Protein AF-A0A1Y4R9D2-F1 (afdb_monomer)

Secondary structure (DSSP, 8-state):
----BSSPPP--SHHHHHHHHHHHHHHHHHH----BTTBEESSSSPEEEEE--S--S---TT-HHHHSPPPS---HHHHHHHHHHHHHH-TT-EEEEESS-GGG-HHHHHHHHHHHHHHS----EEEEE-S--GGGTTTSEEEEE-SSS----GGGSTT-EEEEEE-TTT-SHHHHHHHHHHS--SEEEEEE---TT------HHHHHHHH-TT-EEEEEEE-SSEEEEEEEETTEEEEEEEE-HHHHHH---TTEESEEEE-TTS-EEES--

Mean predicted aligned error: 3.58 Å

Nearest PDB structures (foldseek):
  7wzv-assembly2_B  TM=7.448E-01  e=7.400E-05  Streptomyces spectabilis
  8ai1-assembly1_A  TM=5.351E-01  e=3.330E-06  Bacillus subtilis
  8ai6-assembly1_A  TM=5.150E-01  e=3.150E-06  Bacillus subtilis
  8ai4-assembly2_B  TM=5.349E-01  e=7.641E-06  Bacillus subtilis
  4k39-assembly2_B  TM=7.025E-01  e=4.119E-04  Clostridium perfringens ATCC 13124

pLDDT: mean 94.27, std 6.14, range [44.66, 98.81]

Solvent-accessible surface area (backbone atoms only — not comparable to full-atom values): 14773 Å² total; per-residue (Å²): 104,78,58,77,30,62,58,60,74,89,69,94,50,58,66,61,54,50,54,45,12,51,43,24,42,52,45,28,68,74,72,47,79,65,73,55,101,88,32,24,58,55,40,95,58,34,44,38,35,38,31,58,45,84,60,45,99,64,84,58,93,75,45,59,56,77,77,54,61,78,74,67,62,75,30,70,68,43,31,53,52,39,49,54,56,50,22,72,78,36,32,62,30,30,41,37,44,31,50,35,36,47,41,82,42,43,70,59,52,46,54,54,42,52,50,44,56,73,46,31,68,61,70,44,49,34,37,46,30,55,58,78,34,65,78,50,63,84,63,44,46,41,36,35,34,48,55,100,82,32,77,49,66,57,80,72,38,80,92,26,27,45,24,34,75,34,52,63,95,55,44,38,61,67,53,50,52,52,51,58,71,73,45,81,64,54,31,37,36,45,26,54,72,58,44,67,88,47,85,82,65,71,60,64,35,54,47,51,52,62,74,33,91,74,44,50,59,62,36,25,35,56,40,53,36,33,39,41,36,33,34,35,46,94,94,24,41,38,33,44,39,38,57,40,42,28,48,46,58,68,56,85,51,84,63,40,34,66,34,38,36,34,33,22,41,21,50,78,45,61,52,66,126

Structure (mmCIF, N/CA/C/O backbone):
data_AF-A0A1Y4R9D2-F1
#
_entry.id   AF-A0A1Y4R9D2-F1
#
loop_
_atom_site.group_PDB
_atom_site.id
_atom_site.type_symbol
_atom_site.label_atom_id
_atom_site.label_alt_id
_atom_site.label_comp_id
_atom_site.label_asym_id
_atom_site.label_entity_id
_atom_site.label_seq_id
_atom_site.pdbx_PDB_ins_code
_atom_site.Cartn_x
_atom_site.Cartn_y
_atom_site.Cartn_z
_atom_site.occupancy
_atom_site.B_iso_or_equiv
_atom_site.auth_seq_id
_atom_site.auth_comp_id
_atom_site.auth_asym_id
_atom_site.auth_atom_id
_atom_site.pdbx_PDB_model_num
ATOM 1 N N . MET A 1 1 ? 7.525 -13.629 16.569 1.00 44.66 1 MET A N 1
ATOM 2 C CA . MET A 1 1 ? 6.214 -14.295 16.330 1.00 44.66 1 MET A CA 1
ATOM 3 C C . MET A 1 1 ? 5.359 -13.385 15.452 1.00 44.66 1 MET A C 1
ATOM 5 O O . MET A 1 1 ? 4.723 -12.488 15.980 1.00 44.66 1 MET A O 1
ATOM 9 N N . THR A 1 2 ? 5.314 -13.589 14.131 1.00 52.25 2 THR A N 1
ATOM 10 C CA . THR A 1 2 ? 4.505 -12.739 13.227 1.00 52.25 2 THR A CA 1
ATOM 11 C C . THR A 1 2 ? 3.032 -13.180 13.259 1.00 52.25 2 THR A C 1
ATOM 13 O O . THR A 1 2 ? 2.493 -13.717 12.285 1.00 52.25 2 THR A O 1
ATOM 16 N N . ARG A 1 3 ? 2.381 -13.103 14.422 1.00 70.94 3 ARG A N 1
ATOM 17 C CA . ARG A 1 3 ? 1.013 -13.609 14.578 1.00 70.94 3 ARG A CA 1
ATOM 18 C C . ARG A 1 3 ? 0.038 -12.549 14.089 1.00 70.94 3 ARG A C 1
ATOM 20 O O . ARG A 1 3 ? -0.081 -11.490 14.689 1.00 70.94 3 ARG A O 1
ATOM 27 N N . LYS A 1 4 ? -0.661 -12.847 12.993 1.00 86.06 4 LYS A N 1
ATOM 28 C CA . LYS A 1 4 ? -1.933 -12.179 12.715 1.00 86.06 4 LYS A CA 1
ATOM 29 C C . LYS A 1 4 ? -2.892 -12.587 13.828 1.00 86.06 4 LYS A C 1
ATOM 31 O O . LYS A 1 4 ? -3.119 -13.781 14.014 1.00 86.06 4 LYS A O 1
ATOM 36 N N . MET A 1 5 ? -3.385 -11.614 14.573 1.00 92.88 5 MET A N 1
ATOM 37 C CA . MET A 1 5 ? -4.352 -11.808 15.649 1.00 92.88 5 MET A CA 1
ATOM 38 C C . MET A 1 5 ? -5.717 -11.327 15.172 1.00 92.88 5 MET A C 1
ATOM 40 O O . MET A 1 5 ? -5.785 -10.463 14.308 1.00 92.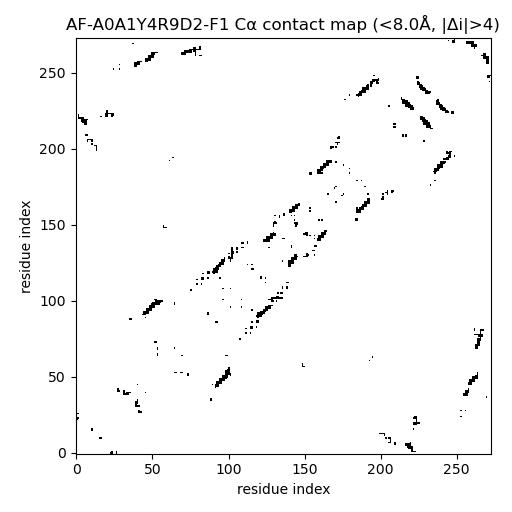88 5 MET A O 1
ATOM 44 N N . ASN A 1 6 ? -6.795 -11.868 15.721 1.00 93.75 6 ASN A N 1
ATOM 45 C CA . ASN A 1 6 ? -8.154 -11.338 15.556 1.00 93.75 6 ASN A CA 1
ATOM 46 C C . ASN A 1 6 ? -8.590 -10.494 16.770 1.00 93.75 6 ASN A C 1
ATOM 48 O O . ASN A 1 6 ? -9.770 -10.233 16.952 1.00 93.75 6 ASN A O 1
ATOM 52 N N . PHE A 1 7 ? -7.630 -10.098 17.605 1.00 95.38 7 PHE A N 1
ATOM 53 C CA . PHE A 1 7 ? -7.786 -9.191 18.735 1.00 95.38 7 PHE A CA 1
ATOM 54 C C . PHE A 1 7 ? -6.544 -8.290 18.814 1.00 95.38 7 PHE A C 1
ATOM 56 O O . PHE A 1 7 ? -5.484 -8.648 18.290 1.00 95.38 7 PHE A O 1
ATOM 63 N N . ILE A 1 8 ? -6.667 -7.137 19.459 1.00 96.50 8 ILE A N 1
ATOM 64 C CA . ILE A 1 8 ? -5.559 -6.248 19.807 1.00 96.50 8 ILE A CA 1
ATOM 65 C C . ILE A 1 8 ? -5.278 -6.456 21.306 1.00 96.50 8 ILE A C 1
ATOM 67 O O . ILE A 1 8 ? -6.193 -6.311 22.115 1.00 96.50 8 ILE A O 1
ATOM 71 N N . PRO A 1 9 ? -4.062 -6.861 21.718 1.00 95.00 9 PRO A N 1
ATOM 72 C CA . PRO A 1 9 ? -3.706 -6.860 23.136 1.00 95.00 9 PRO A CA 1
ATOM 73 C C . PRO A 1 9 ? -3.723 -5.421 23.658 1.00 95.00 9 PRO A C 1
ATOM 75 O O . PRO A 1 9 ? -3.524 -4.504 22.873 1.00 95.00 9 PRO A O 1
ATOM 78 N N . HIS A 1 10 ? -3.910 -5.211 24.961 1.00 95.12 10 HIS A N 1
ATOM 79 C CA . HIS A 1 10 ? -3.755 -3.866 25.517 1.00 95.12 10 HIS A CA 1
ATOM 80 C C . HIS A 1 10 ? -2.335 -3.349 25.252 1.00 95.12 10 HIS A C 1
ATOM 82 O O . HIS A 1 10 ? -1.363 -4.075 25.487 1.00 95.12 10 HIS A O 1
ATOM 88 N N . ILE A 1 11 ? -2.230 -2.127 24.729 1.00 95.62 11 ILE A N 1
ATOM 89 C CA . ILE A 1 11 ? -0.954 -1.494 24.394 1.00 95.62 11 ILE A CA 1
ATOM 90 C C . ILE A 1 11 ? -0.784 -0.264 25.277 1.00 95.62 11 ILE A C 1
ATOM 92 O O . ILE A 1 11 ? -1.519 0.709 25.119 1.00 95.62 11 ILE A O 1
ATOM 96 N N . ASP A 1 12 ? 0.188 -0.315 26.184 1.00 91.81 12 ASP A N 1
ATOM 97 C CA . ASP A 1 12 ? 0.443 0.769 27.137 1.00 91.81 12 ASP A CA 1
ATOM 98 C C . ASP A 1 12 ? 1.032 2.007 26.442 1.00 91.81 12 ASP A C 1
ATOM 100 O O . ASP A 1 12 ? 0.613 3.138 26.687 1.00 91.81 12 ASP A O 1
ATOM 104 N N . ASP A 1 13 ? 2.004 1.792 25.552 1.00 94.50 13 ASP A N 1
ATOM 105 C CA . ASP A 1 13 ? 2.745 2.853 24.881 1.00 94.50 13 ASP A CA 1
ATOM 106 C C . ASP A 1 13 ? 3.381 2.398 23.553 1.00 94.50 13 ASP A C 1
ATOM 108 O O . ASP A 1 13 ? 3.264 1.252 23.102 1.00 94.50 13 ASP A O 1
ATOM 112 N N . TYR A 1 14 ? 4.065 3.333 22.892 1.00 94.56 14 TYR A N 1
ATOM 113 C CA . TYR A 1 14 ? 4.750 3.066 21.631 1.00 94.56 14 TYR A CA 1
ATOM 114 C C . TYR A 1 14 ? 6.019 2.205 21.794 1.00 94.56 14 TYR A C 1
ATOM 116 O O . TYR A 1 14 ? 6.474 1.593 20.824 1.00 94.56 14 TYR A O 1
ATOM 124 N N . GLU A 1 15 ? 6.587 2.100 23.000 1.00 95.06 15 GLU A N 1
ATOM 125 C CA . GLU A 1 15 ? 7.741 1.234 23.262 1.00 95.06 15 GLU A CA 1
ATOM 126 C C . GLU A 1 15 ? 7.347 -0.239 23.115 1.00 95.06 15 GLU A C 1
ATOM 128 O O . GLU A 1 15 ? 8.075 -1.022 22.493 1.00 95.06 15 GLU A O 1
ATOM 133 N N . TRP A 1 16 ? 6.148 -0.609 23.578 1.00 95.12 16 TRP A N 1
ATOM 134 C CA . TRP A 1 16 ? 5.595 -1.943 23.343 1.00 95.12 16 TRP A CA 1
ATOM 135 C C . TRP A 1 16 ? 5.561 -2.292 21.848 1.00 95.12 16 TRP A C 1
ATOM 137 O O . TRP A 1 16 ? 6.001 -3.379 21.458 1.00 95.12 16 TRP A O 1
ATOM 147 N N . ILE A 1 17 ? 5.108 -1.360 20.998 1.00 95.06 17 ILE A N 1
ATOM 148 C CA . ILE A 1 17 ? 5.066 -1.543 19.538 1.00 95.06 17 ILE A CA 1
ATOM 149 C C . ILE A 1 17 ? 6.468 -1.791 18.987 1.00 95.06 17 ILE A C 1
ATOM 151 O O . ILE A 1 17 ? 6.667 -2.763 18.258 1.00 95.06 17 ILE A O 1
ATOM 155 N N . ARG A 1 18 ? 7.450 -0.958 19.346 1.00 93.88 18 ARG A N 1
ATOM 156 C CA . ARG A 1 18 ? 8.833 -1.115 18.866 1.00 93.88 18 ARG A CA 1
ATOM 157 C C . ARG A 1 18 ? 9.440 -2.449 19.267 1.00 93.88 18 ARG A C 1
ATOM 159 O O . ARG A 1 18 ? 10.108 -3.090 18.456 1.00 93.88 18 ARG A O 1
ATOM 166 N N . ASN A 1 19 ? 9.168 -2.902 20.488 1.00 94.75 19 ASN A N 1
ATOM 167 C CA . ASN A 1 19 ? 9.598 -4.219 20.940 1.00 94.75 19 ASN A CA 1
ATOM 168 C C . ASN A 1 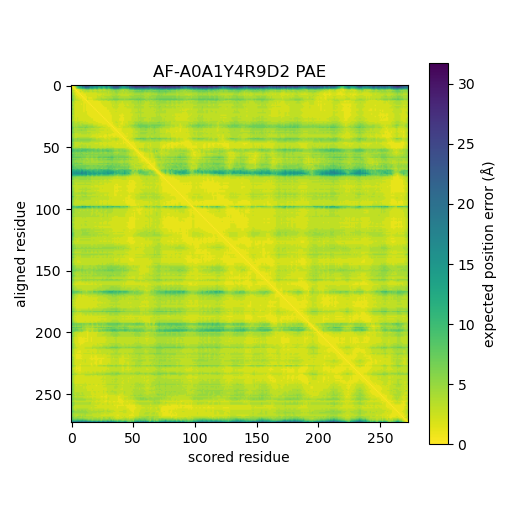19 ? 8.992 -5.329 20.067 1.00 94.75 19 ASN A C 1
ATOM 170 O O . ASN A 1 19 ? 9.715 -6.231 19.645 1.00 94.75 19 ASN A O 1
ATOM 174 N N . GLN A 1 20 ? 7.707 -5.235 19.700 1.00 95.19 20 GLN A N 1
ATOM 175 C CA . GLN A 1 20 ? 7.106 -6.183 18.754 1.00 95.19 20 GLN A CA 1
ATOM 176 C C . GLN A 1 20 ? 7.735 -6.104 17.356 1.00 95.19 20 GLN A C 1
ATOM 178 O O . GLN A 1 20 ? 7.991 -7.149 16.758 1.00 95.19 20 GLN A O 1
ATOM 183 N N . MET A 1 21 ? 8.018 -4.900 16.845 1.00 95.31 21 MET A N 1
ATOM 184 C CA . MET A 1 21 ? 8.676 -4.710 15.545 1.00 95.31 21 MET A CA 1
ATOM 185 C C . MET A 1 21 ? 10.059 -5.377 15.511 1.00 95.31 21 MET A C 1
ATOM 187 O O . MET A 1 21 ? 10.365 -6.146 14.597 1.00 95.31 21 MET A O 1
ATOM 191 N N . LYS A 1 22 ? 10.866 -5.167 16.557 1.00 95.06 22 LYS A N 1
ATOM 192 C CA . LYS A 1 22 ? 12.195 -5.773 16.707 1.00 95.06 22 LYS A CA 1
ATOM 193 C C . LYS A 1 22 ? 12.135 -7.300 16.765 1.00 95.06 22 LYS A C 1
ATOM 195 O O . LYS A 1 22 ? 12.914 -7.974 16.093 1.00 95.06 22 LYS A O 1
ATOM 200 N N . GLU A 1 23 ? 11.202 -7.854 17.536 1.00 95.56 23 GLU A N 1
ATOM 201 C CA . GLU A 1 23 ? 11.018 -9.306 17.637 1.00 95.56 23 GLU A CA 1
ATOM 202 C C . GLU A 1 23 ? 10.463 -9.926 16.339 1.00 95.56 23 GLU A C 1
ATOM 204 O O . GLU A 1 23 ? 10.778 -11.075 16.012 1.00 95.56 23 GLU A O 1
ATOM 209 N N . ASP A 1 24 ? 9.649 -9.192 15.571 1.00 95.44 24 ASP A N 1
ATOM 210 C CA . ASP A 1 24 ? 9.177 -9.605 14.242 1.00 95.44 24 ASP A CA 1
ATOM 211 C C . ASP A 1 24 ? 10.333 -9.652 13.231 1.00 95.44 24 ASP A C 1
ATOM 213 O O . ASP A 1 24 ? 10.479 -10.664 12.536 1.00 95.44 24 ASP A O 1
ATOM 217 N N . LEU A 1 25 ? 11.191 -8.624 13.204 1.00 95.44 25 LEU A N 1
ATOM 218 C CA . LEU A 1 25 ? 12.391 -8.589 12.364 1.00 95.44 25 LEU A CA 1
ATOM 219 C C . LEU A 1 25 ? 13.359 -9.721 12.722 1.00 95.44 25 LEU A C 1
ATOM 221 O O . LEU A 1 25 ? 13.705 -10.523 11.854 1.00 95.44 25 LEU A O 1
ATOM 225 N N . LYS A 1 26 ? 13.729 -9.842 14.004 1.00 95.94 26 LYS A N 1
ATOM 226 C CA . LYS A 1 26 ? 14.621 -10.899 14.501 1.00 95.94 26 LYS A CA 1
ATOM 227 C C . LYS A 1 26 ? 14.126 -12.283 14.095 1.00 95.94 26 LYS A C 1
ATOM 229 O O . LYS A 1 26 ? 14.868 -13.059 13.501 1.00 95.94 26 LYS A O 1
ATOM 234 N N . TYR A 1 27 ? 12.845 -12.569 14.328 1.00 94.94 27 TYR A N 1
ATOM 235 C CA . TYR A 1 27 ? 12.244 -13.840 13.929 1.00 94.94 27 TYR A CA 1
ATOM 236 C C . TYR A 1 27 ? 12.399 -14.115 12.425 1.00 94.94 27 TYR A C 1
ATOM 238 O O . TYR A 1 27 ? 12.626 -15.257 12.027 1.00 94.94 27 TYR A O 1
ATOM 246 N N . ARG A 1 28 ? 12.268 -13.104 11.560 1.00 94.62 28 ARG A N 1
ATOM 247 C CA . ARG A 1 28 ? 12.423 -13.293 10.108 1.00 94.62 28 ARG A CA 1
ATOM 248 C C . ARG A 1 28 ? 13.871 -13.511 9.715 1.00 94.62 28 ARG A C 1
ATOM 250 O O . ARG A 1 28 ? 14.122 -14.401 8.913 1.00 94.62 28 ARG A O 1
ATOM 257 N N . LEU A 1 29 ? 14.800 -12.758 10.295 1.00 95.69 29 LEU A N 1
ATOM 258 C CA . LEU A 1 29 ? 16.231 -12.971 10.082 1.00 95.69 29 LEU A CA 1
ATOM 259 C C . LEU A 1 29 ? 16.658 -14.375 10.546 1.00 95.69 29 LEU A C 1
ATOM 261 O O . LEU A 1 29 ? 17.495 -15.008 9.914 1.00 95.69 29 LEU A O 1
ATOM 265 N N . GLU A 1 30 ? 16.035 -14.924 11.586 1.00 95.44 30 GLU A N 1
ATOM 266 C CA . GLU A 1 30 ? 16.340 -16.277 12.067 1.00 95.44 30 GLU A CA 1
ATOM 267 C C . GLU A 1 30 ? 15.684 -17.395 11.242 1.00 95.44 30 GLU A C 1
ATOM 269 O O . GLU A 1 30 ? 16.208 -18.504 11.203 1.00 95.44 30 GLU A O 1
ATOM 274 N N . THR A 1 31 ? 14.537 -17.139 10.600 1.00 94.38 31 THR A N 1
ATOM 275 C CA . THR A 1 31 ? 13.705 -18.201 9.988 1.00 94.38 31 THR A CA 1
ATOM 276 C C . THR A 1 31 ? 13.563 -18.127 8.471 1.00 94.38 31 THR A C 1
ATOM 278 O O . THR A 1 31 ? 12.948 -19.004 7.858 1.00 94.38 31 THR A O 1
ATOM 281 N N . ARG A 1 32 ? 14.073 -17.071 7.836 1.00 94.25 32 ARG A N 1
ATOM 282 C CA . ARG A 1 32 ? 14.081 -16.914 6.379 1.00 94.25 32 ARG A CA 1
ATOM 283 C C . ARG A 1 32 ? 15.484 -17.220 5.881 1.00 94.25 32 ARG A C 1
ATOM 285 O O . ARG A 1 32 ? 16.461 -16.671 6.386 1.00 94.25 32 ARG A O 1
ATOM 292 N N . HIS A 1 33 ? 15.577 -18.102 4.892 1.00 93.88 33 HIS A N 1
ATOM 293 C CA . HIS A 1 33 ? 16.861 -18.555 4.346 1.00 93.88 33 HIS A CA 1
ATOM 294 C C . HIS A 1 33 ? 16.889 -18.589 2.814 1.00 93.88 33 HIS A C 1
ATOM 296 O O . HIS A 1 33 ? 17.962 -18.721 2.233 1.00 93.88 33 HIS A O 1
ATOM 302 N N . GLU A 1 34 ? 15.732 -18.461 2.158 1.00 93.12 34 GLU A N 1
ATOM 303 C CA . GLU A 1 34 ? 15.661 -18.325 0.704 1.00 93.12 34 GLU A CA 1
ATOM 304 C C . GLU A 1 34 ? 16.368 -17.041 0.259 1.00 93.12 34 GLU A C 1
ATOM 306 O O . GLU A 1 34 ? 16.349 -16.031 0.965 1.00 93.12 34 GLU A O 1
ATOM 311 N N . ARG A 1 35 ? 17.011 -17.092 -0.909 1.00 94.88 35 ARG A N 1
ATOM 312 C CA . ARG A 1 35 ? 17.764 -15.974 -1.478 1.00 94.88 35 ARG A CA 1
ATOM 313 C C . ARG A 1 35 ? 17.364 -15.737 -2.922 1.00 94.88 35 ARG A C 1
ATOM 315 O O . ARG A 1 35 ? 17.116 -16.679 -3.670 1.00 94.88 35 ARG A O 1
ATOM 322 N N . THR A 1 36 ? 17.363 -14.470 -3.295 1.00 95.69 36 THR A N 1
ATOM 323 C CA . THR A 1 36 ? 17.145 -13.978 -4.652 1.00 95.69 36 THR A CA 1
ATOM 324 C C . THR A 1 36 ? 18.314 -13.086 -5.064 1.00 95.69 36 THR A C 1
ATOM 326 O O . THR A 1 36 ? 19.264 -12.897 -4.296 1.00 95.69 36 THR A O 1
ATOM 329 N N . SER A 1 37 ? 18.270 -12.516 -6.269 1.00 95.94 37 SER A N 1
ATOM 330 C CA . SER A 1 37 ? 19.303 -11.573 -6.717 1.00 95.94 37 SER A CA 1
ATOM 331 C C . SER A 1 37 ? 19.348 -10.282 -5.888 1.00 95.94 37 SER A C 1
ATOM 333 O O . SER A 1 37 ? 20.343 -9.563 -5.938 1.00 95.94 37 SER A O 1
ATOM 335 N N . LEU A 1 38 ? 18.296 -10.009 -5.108 1.00 95.56 38 LEU A N 1
ATOM 336 C CA . LEU A 1 38 ? 18.156 -8.833 -4.246 1.00 95.56 38 LEU A CA 1
ATOM 337 C C . LEU A 1 38 ? 18.516 -9.107 -2.776 1.00 95.56 38 LEU A C 1
ATOM 339 O O . LEU A 1 38 ? 18.411 -8.206 -1.950 1.00 95.56 38 LEU A O 1
ATOM 343 N N . GLY A 1 39 ? 18.912 -10.339 -2.436 1.00 95.81 39 GLY A N 1
ATOM 344 C CA . GLY A 1 39 ? 19.163 -10.773 -1.059 1.00 95.81 39 GLY A CA 1
ATOM 345 C C . GLY A 1 39 ? 18.074 -11.711 -0.538 1.00 95.81 39 GLY A C 1
ATOM 346 O O . GLY A 1 39 ? 17.532 -12.526 -1.286 1.00 95.81 39 GLY A O 1
ATOM 347 N N . ARG A 1 40 ? 17.732 -11.610 0.744 1.00 96.06 40 ARG A N 1
ATOM 348 C CA . ARG A 1 40 ? 16.783 -12.505 1.413 1.00 96.06 40 ARG A CA 1
ATOM 349 C C . ARG A 1 40 ? 15.400 -11.854 1.612 1.00 96.06 40 ARG A C 1
ATOM 351 O O . ARG A 1 40 ? 15.272 -10.926 2.410 1.00 96.06 40 ARG A O 1
ATOM 358 N N . PRO A 1 41 ? 14.321 -12.365 0.996 1.00 96.31 41 PRO A N 1
ATOM 359 C CA . PRO A 1 41 ? 12.978 -11.868 1.273 1.00 96.31 41 PRO A CA 1
ATOM 360 C C . PRO A 1 41 ? 12.541 -12.243 2.697 1.00 96.31 41 PRO A C 1
ATOM 362 O O . PRO A 1 41 ? 12.438 -13.416 3.061 1.00 96.31 41 PRO A O 1
ATOM 365 N N . LEU A 1 42 ? 12.218 -11.240 3.514 1.00 95.19 42 LEU A N 1
ATOM 366 C CA . LEU A 1 42 ? 11.791 -11.434 4.906 1.00 95.19 42 LEU A CA 1
ATOM 367 C C . LEU A 1 42 ? 10.288 -11.732 5.038 1.00 95.19 42 LEU A C 1
ATOM 369 O O . LEU A 1 42 ? 9.789 -12.123 6.102 1.00 95.19 42 LEU A O 1
ATOM 373 N N . TYR A 1 43 ? 9.544 -11.590 3.943 1.00 92.38 43 TYR A N 1
ATOM 374 C CA . TYR A 1 43 ? 8.126 -11.908 3.831 1.00 92.38 43 TYR A CA 1
ATOM 375 C C . TYR A 1 43 ? 7.904 -12.961 2.749 1.00 92.38 43 TYR A C 1
ATOM 377 O O . TYR A 1 43 ? 8.419 -12.833 1.648 1.00 92.38 43 TYR A O 1
ATOM 385 N N . TYR A 1 44 ? 7.032 -13.938 3.019 1.00 86.19 44 TYR A N 1
ATOM 386 C CA . TYR A 1 44 ? 6.600 -14.908 2.000 1.00 86.19 44 TYR A CA 1
ATOM 387 C C . TYR A 1 44 ? 5.906 -14.253 0.800 1.00 86.19 44 TYR A C 1
ATOM 389 O O . TYR A 1 44 ? 5.932 -14.775 -0.306 1.00 86.19 44 TYR A O 1
ATOM 397 N N . ARG A 1 45 ? 5.233 -13.122 1.033 1.00 90.06 45 ARG A N 1
ATOM 398 C CA . ARG A 1 45 ? 4.608 -12.306 -0.009 1.00 90.06 45 ARG A CA 1
ATOM 399 C C . ARG A 1 45 ? 5.152 -10.896 0.117 1.00 90.06 45 ARG A C 1
ATOM 401 O O . ARG A 1 45 ? 4.686 -10.135 0.966 1.00 90.06 45 ARG A O 1
ATOM 408 N N . ILE A 1 46 ? 6.161 -10.597 -0.689 1.00 93.69 46 ILE A N 1
ATOM 409 C CA . ILE A 1 46 ? 6.759 -9.267 -0.787 1.00 93.69 46 ILE A CA 1
ATOM 410 C C . ILE A 1 46 ? 5.800 -8.345 -1.546 1.00 93.69 46 ILE A C 1
ATOM 412 O O . ILE A 1 46 ? 5.109 -8.769 -2.476 1.00 93.69 46 ILE A O 1
ATOM 416 N N . ASN A 1 47 ? 5.736 -7.084 -1.127 1.00 95.88 47 ASN A N 1
ATOM 417 C CA . ASN A 1 47 ? 5.102 -6.040 -1.919 1.00 95.88 47 ASN A CA 1
ATOM 418 C C . ASN A 1 47 ? 6.148 -5.412 -2.843 1.00 95.88 47 ASN A C 1
ATOM 420 O O . ASN A 1 47 ? 7.165 -4.904 -2.367 1.00 95.88 47 ASN A O 1
ATOM 424 N N . VAL A 1 48 ? 5.870 -5.438 -4.142 1.00 97.75 48 VAL A N 1
ATOM 425 C CA . VAL A 1 48 ? 6.605 -4.695 -5.162 1.00 97.75 48 VAL A CA 1
A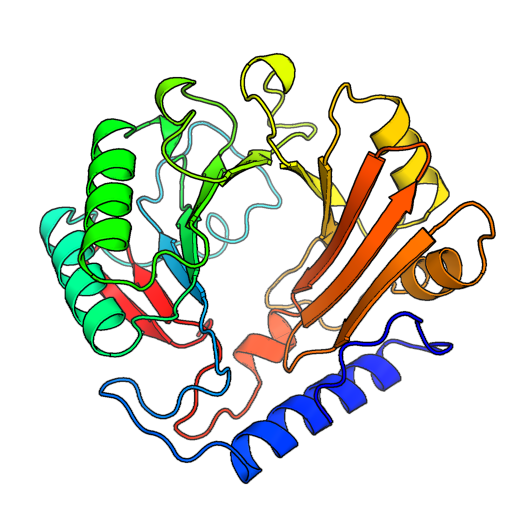TOM 426 C C . VAL A 1 48 ? 5.869 -3.380 -5.366 1.00 97.75 48 VAL A C 1
ATOM 428 O O . VAL A 1 48 ? 4.691 -3.366 -5.722 1.00 97.75 48 VAL A O 1
ATOM 431 N N . GLN A 1 49 ? 6.540 -2.271 -5.092 1.00 96.56 49 GLN A N 1
ATOM 432 C CA . GLN A 1 49 ? 6.013 -0.928 -5.282 1.00 96.56 49 GLN A CA 1
ATOM 433 C C . GLN A 1 49 ? 6.643 -0.319 -6.529 1.00 96.56 49 GLN A C 1
ATOM 435 O O . GLN A 1 49 ? 7.857 -0.165 -6.590 1.00 96.56 49 GLN A O 1
ATOM 440 N N . ILE A 1 50 ? 5.828 0.058 -7.508 1.00 96.31 50 ILE A N 1
ATOM 441 C CA . ILE A 1 50 ? 6.283 0.831 -8.663 1.00 96.31 50 ILE A CA 1
ATOM 442 C C . ILE A 1 50 ? 5.955 2.292 -8.416 1.00 96.31 50 ILE A C 1
ATOM 444 O O . ILE A 1 50 ? 4.792 2.642 -8.214 1.00 96.31 50 ILE A O 1
ATOM 448 N N . ILE A 1 51 ? 6.981 3.136 -8.448 1.00 94.38 51 ILE A N 1
ATOM 449 C CA . ILE A 1 51 ? 6.851 4.590 -8.426 1.00 94.38 51 ILE A CA 1
ATOM 450 C C . ILE A 1 51 ? 6.962 5.046 -9.879 1.00 94.38 51 ILE A C 1
ATOM 452 O O . ILE A 1 51 ? 8.060 5.126 -10.421 1.00 94.38 51 ILE A O 1
ATOM 456 N N . MET A 1 52 ? 5.823 5.294 -10.528 1.00 92.75 52 MET A N 1
ATOM 457 C CA . MET A 1 52 ? 5.772 5.563 -11.969 1.00 92.75 52 MET A CA 1
ATOM 458 C C . MET A 1 52 ? 6.531 6.836 -12.340 1.00 92.75 52 MET A C 1
ATOM 460 O O . MET A 1 52 ? 7.431 6.825 -13.173 1.00 92.75 52 MET A O 1
ATOM 464 N N . THR A 1 53 ? 6.156 7.945 -11.706 1.00 89.62 53 THR A N 1
ATOM 465 C CA . THR A 1 53 ? 6.660 9.288 -12.003 1.00 89.62 53 THR A CA 1
ATOM 466 C C . THR A 1 53 ? 6.766 10.108 -10.717 1.00 89.62 53 THR A C 1
ATOM 468 O O . THR A 1 53 ? 6.361 9.656 -9.645 1.00 89.62 53 THR A O 1
ATOM 471 N N . GLN A 1 54 ? 7.289 11.331 -10.822 1.00 87.62 54 GLN A N 1
ATOM 472 C CA . GLN A 1 54 ? 7.174 12.368 -9.784 1.00 87.62 54 GLN A CA 1
ATOM 473 C C . GLN A 1 54 ? 6.112 13.428 -10.141 1.00 87.62 54 GLN A C 1
ATOM 475 O O . GLN A 1 54 ? 5.913 14.393 -9.405 1.00 87.62 54 GLN A O 1
ATOM 480 N N . GLU A 1 55 ? 5.434 13.270 -11.281 1.00 91.00 55 GLU A N 1
ATOM 481 C CA . GLU A 1 55 ? 4.466 14.240 -11.784 1.00 91.00 55 GLU A CA 1
ATOM 482 C C . GLU A 1 55 ? 3.104 14.018 -11.131 1.00 91.00 55 GLU A C 1
ATOM 484 O O . GLU A 1 55 ? 2.477 12.981 -11.322 1.00 91.00 55 GLU A O 1
ATOM 489 N N . CYS A 1 56 ? 2.644 15.002 -10.362 1.00 91.31 56 CYS A N 1
ATOM 490 C CA . CYS A 1 56 ? 1.328 15.000 -9.737 1.00 91.31 56 CYS A CA 1
ATOM 491 C C . CYS A 1 56 ? 0.742 16.417 -9.803 1.00 91.31 56 CYS A C 1
ATOM 493 O O . CYS A 1 56 ? 1.424 17.363 -9.382 1.00 91.31 56 CYS A O 1
ATOM 495 N N . PRO A 1 57 ? -0.514 16.595 -10.256 1.00 91.69 57 PRO A N 1
ATOM 496 C CA . PRO A 1 57 ? -1.137 17.917 -10.299 1.00 91.69 57 PRO A CA 1
ATOM 497 C C . PRO A 1 57 ? -1.453 18.453 -8.891 1.00 91.69 57 PRO A C 1
ATOM 499 O O . PRO A 1 57 ? -1.644 19.656 -8.702 1.00 91.69 57 PRO A O 1
ATOM 502 N N . TYR A 1 58 ? -1.459 17.583 -7.876 1.00 91.56 58 TYR A N 1
ATOM 503 C CA . TYR A 1 58 ? -1.757 17.933 -6.491 1.00 91.56 58 TYR A CA 1
ATOM 504 C C . TYR A 1 58 ? -0.494 18.203 -5.672 1.00 91.56 58 TYR A C 1
ATOM 506 O O . TYR A 1 58 ? 0.529 17.532 -5.806 1.00 91.56 58 TYR A O 1
ATOM 514 N N . HIS A 1 59 ? -0.587 19.179 -4.769 1.00 89.62 59 HIS A N 1
ATOM 515 C CA . HIS A 1 59 ? 0.518 19.673 -3.943 1.00 89.62 59 HIS A CA 1
ATOM 516 C C . HIS A 1 59 ? 0.276 19.373 -2.457 1.00 89.62 59 HIS A C 1
ATOM 518 O O . HIS A 1 59 ? 0.305 20.264 -1.611 1.00 89.62 59 HIS A O 1
ATOM 524 N N . CYS A 1 60 ? -0.006 18.109 -2.138 1.00 90.44 60 CYS A N 1
ATOM 525 C CA . CYS A 1 60 ? -0.339 17.689 -0.779 1.00 90.44 60 CYS A CA 1
ATOM 526 C C . CYS A 1 60 ? 0.863 17.876 0.172 1.00 90.44 60 CYS A C 1
ATOM 528 O O . CYS A 1 60 ? 1.912 17.265 -0.057 1.00 90.44 60 CYS A O 1
ATOM 530 N N . PRO A 1 61 ? 0.736 18.639 1.275 1.00 89.81 61 PRO A N 1
ATOM 531 C CA . PRO A 1 61 ? 1.849 18.920 2.189 1.00 89.81 61 PRO A CA 1
ATOM 532 C C . PRO A 1 61 ? 2.293 17.703 3.009 1.00 89.81 61 PRO A C 1
ATOM 534 O O . PRO A 1 61 ? 3.339 17.740 3.655 1.00 89.81 61 PRO A O 1
ATOM 537 N N . PHE A 1 62 ? 1.521 16.619 3.000 1.00 88.81 62 PHE A N 1
ATOM 538 C CA . PHE A 1 62 ? 1.847 15.357 3.662 1.00 88.81 62 PHE A CA 1
ATOM 539 C C . PHE A 1 62 ? 2.491 14.314 2.734 1.00 88.81 62 PHE A C 1
ATOM 541 O O . PHE A 1 62 ? 2.870 13.253 3.215 1.00 88.81 62 PHE A O 1
ATOM 548 N N . CYS A 1 63 ? 2.616 14.572 1.426 1.00 89.62 63 CYS A N 1
ATOM 549 C CA . CYS A 1 63 ? 3.153 13.585 0.484 1.00 89.62 63 CYS A CA 1
ATOM 550 C C . CYS A 1 63 ? 4.634 13.296 0.776 1.00 89.62 63 CYS A C 1
ATOM 552 O O . CYS A 1 63 ? 5.480 14.192 0.679 1.00 89.62 63 CYS A O 1
ATOM 554 N N . ILE A 1 64 ? 4.941 12.048 1.142 1.00 83.38 64 ILE A N 1
ATOM 555 C CA . ILE A 1 64 ? 6.300 11.630 1.498 1.00 83.38 64 ILE A CA 1
ATOM 556 C C . ILE A 1 64 ? 7.199 11.572 0.265 1.00 83.38 64 ILE A C 1
ATOM 558 O O . ILE A 1 64 ? 8.345 12.004 0.348 1.00 83.38 64 ILE A O 1
ATOM 562 N N . GLU A 1 65 ? 6.664 11.140 -0.879 1.00 82.81 65 GLU A N 1
ATOM 563 C CA . GLU A 1 65 ? 7.380 11.073 -2.152 1.00 82.81 65 GLU A CA 1
ATOM 564 C C . GLU A 1 65 ? 7.766 12.468 -2.645 1.00 82.81 65 GLU A C 1
ATOM 566 O O . GLU A 1 65 ? 8.865 12.659 -3.138 1.00 82.81 65 GLU A O 1
ATOM 571 N N . ARG A 1 66 ? 6.921 13.488 -2.446 1.00 84.62 66 ARG A N 1
ATOM 572 C CA . ARG A 1 66 ? 7.269 14.871 -2.813 1.00 84.62 66 ARG A CA 1
ATOM 573 C C . ARG A 1 66 ? 8.334 15.467 -1.888 1.00 84.62 66 ARG A C 1
ATOM 575 O O . ARG A 1 66 ? 9.159 16.254 -2.341 1.00 84.62 66 ARG A O 1
ATOM 582 N N . LYS A 1 67 ? 8.309 15.121 -0.596 1.00 84.81 67 LYS A N 1
ATOM 583 C CA . LYS A 1 67 ? 9.332 15.552 0.376 1.00 84.81 67 LYS A CA 1
ATOM 584 C C . LYS A 1 67 ? 10.664 14.832 0.174 1.00 84.81 67 LYS A C 1
ATOM 586 O O . LYS A 1 67 ? 11.704 15.405 0.470 1.00 84.81 67 LYS A O 1
ATOM 591 N N . ASN A 1 68 ? 10.614 13.605 -0.336 1.00 82.25 68 ASN A N 1
ATOM 592 C CA . ASN A 1 68 ? 11.759 12.730 -0.560 1.00 82.25 68 ASN A CA 1
ATOM 593 C C . ASN A 1 68 ? 11.678 12.164 -1.988 1.00 82.25 68 ASN A C 1
ATOM 595 O O . ASN A 1 68 ? 11.385 10.977 -2.161 1.00 82.25 68 ASN A O 1
ATOM 599 N N . PRO A 1 69 ? 11.859 13.014 -3.019 1.00 82.56 69 PRO A N 1
ATOM 600 C CA . PRO A 1 69 ? 11.673 12.605 -4.403 1.00 82.56 69 PRO A CA 1
ATOM 601 C C . PRO A 1 69 ? 12.659 11.506 -4.768 1.00 82.56 69 PRO A C 1
ATOM 603 O O . PRO A 1 69 ? 13.861 11.603 -4.501 1.00 82.56 69 PRO A O 1
ATOM 606 N N . MET A 1 70 ? 12.143 10.470 -5.426 1.00 80.19 70 MET A N 1
ATOM 607 C CA . MET A 1 70 ? 12.996 9.422 -5.970 1.00 80.19 70 MET A CA 1
ATOM 608 C C . MET A 1 70 ? 13.884 10.017 -7.058 1.00 80.19 70 MET A C 1
ATOM 610 O O . MET A 1 70 ? 13.433 10.808 -7.889 1.00 80.19 70 MET A O 1
ATOM 614 N N . LYS A 1 71 ? 15.160 9.631 -7.044 1.00 77.19 71 LYS A N 1
ATOM 615 C CA . LYS A 1 71 ? 16.130 10.016 -8.072 1.00 77.19 71 LYS A CA 1
ATOM 616 C C . LYS A 1 71 ? 15.867 9.224 -9.360 1.00 77.19 71 LYS A C 1
ATOM 618 O O . LYS A 1 71 ? 15.345 8.114 -9.293 1.00 77.19 71 LYS A O 1
ATOM 623 N N . GLY A 1 72 ? 16.258 9.800 -10.497 1.00 75.69 72 GLY A N 1
ATOM 624 C CA . GLY A 1 72 ? 16.133 9.180 -11.821 1.00 75.69 72 GLY A CA 1
ATOM 625 C C . GLY A 1 72 ? 15.122 9.882 -12.731 1.00 75.69 72 GLY A C 1
ATOM 626 O O . GLY A 1 72 ? 14.152 10.479 -12.266 1.00 75.69 72 GLY A O 1
ATOM 627 N N . GLN A 1 73 ? 15.371 9.844 -14.042 1.00 85.94 73 GLN A N 1
ATOM 628 C CA . GLN A 1 73 ? 14.411 10.288 -15.059 1.00 85.94 73 GLN A CA 1
ATOM 629 C C . GLN A 1 73 ? 13.479 9.134 -15.424 1.00 85.94 73 GLN A C 1
ATOM 631 O O . GLN A 1 73 ? 13.896 7.983 -15.394 1.00 85.94 73 GLN A O 1
ATOM 636 N N . ILE A 1 74 ? 12.232 9.441 -15.783 1.00 90.62 74 ILE A N 1
ATOM 637 C CA . ILE A 1 74 ? 11.251 8.418 -16.161 1.00 90.62 74 ILE A CA 1
ATOM 638 C C . ILE A 1 74 ? 11.761 7.647 -17.387 1.00 90.62 74 ILE A C 1
ATOM 640 O O . ILE A 1 74 ? 12.018 8.242 -18.433 1.00 90.62 74 ILE A O 1
ATOM 644 N N . ASP A 1 75 ? 11.864 6.328 -17.252 1.00 95.38 75 ASP A N 1
ATOM 645 C CA . ASP A 1 75 ? 12.218 5.384 -18.309 1.00 95.38 75 ASP A CA 1
ATOM 646 C C . ASP A 1 75 ? 11.250 4.193 -18.248 1.00 95.38 75 ASP A C 1
ATOM 648 O O . ASP A 1 75 ? 11.436 3.224 -17.507 1.00 95.38 75 ASP A O 1
ATOM 652 N N . ILE A 1 76 ? 10.166 4.315 -19.019 1.00 95.44 76 ILE A N 1
ATOM 653 C CA . ILE A 1 76 ? 9.043 3.371 -19.039 1.00 95.44 76 ILE A CA 1
ATOM 654 C C . ILE A 1 76 ? 9.516 1.947 -19.349 1.00 95.44 76 ILE A C 1
ATOM 656 O O . ILE A 1 76 ? 9.127 0.998 -18.668 1.00 95.44 76 ILE A O 1
ATOM 660 N N . GLU A 1 77 ? 10.378 1.777 -20.352 1.00 97.81 77 GLU A N 1
ATOM 661 C CA . GLU A 1 77 ? 10.802 0.444 -20.779 1.00 97.81 77 GLU A CA 1
ATOM 662 C C . GLU A 1 77 ? 11.720 -0.217 -19.752 1.00 97.81 77 GLU A C 1
ATOM 664 O O . GLU A 1 77 ? 11.535 -1.400 -19.446 1.00 97.81 77 GLU A O 1
ATOM 669 N N . LYS A 1 78 ? 12.629 0.542 -19.123 1.00 97.75 78 LYS A N 1
ATOM 670 C CA . LYS A 1 78 ? 13.433 0.001 -18.017 1.00 97.75 78 LYS A CA 1
ATOM 671 C C . LYS A 1 78 ? 12.589 -0.353 -16.803 1.00 97.75 78 LYS A C 1
ATOM 673 O O . LYS A 1 78 ? 12.834 -1.384 -16.183 1.00 97.75 78 LYS A O 1
ATOM 678 N N . GLN A 1 79 ? 11.585 0.451 -16.462 1.00 96.94 79 GLN A N 1
ATOM 679 C CA . GLN A 1 79 ? 10.699 0.147 -15.340 1.00 96.94 79 GLN A CA 1
ATOM 680 C C . GLN A 1 79 ? 9.864 -1.123 -15.606 1.00 96.94 79 GLN A C 1
ATOM 682 O O . GLN A 1 79 ? 9.734 -1.970 -14.716 1.00 96.94 79 GLN A O 1
ATOM 687 N N . LYS A 1 80 ? 9.395 -1.339 -16.844 1.00 98.56 80 LYS A N 1
ATOM 688 C CA . LYS A 1 80 ? 8.760 -2.603 -17.264 1.00 98.56 80 LYS A CA 1
ATOM 689 C C . LYS A 1 80 ? 9.724 -3.792 -17.210 1.00 98.56 80 LYS A C 1
ATOM 691 O O . LYS A 1 80 ? 9.343 -4.876 -16.765 1.00 98.56 80 LYS A O 1
ATOM 696 N N . GLU A 1 81 ? 10.961 -3.636 -17.682 1.00 98.56 81 GLU A N 1
ATOM 697 C CA . GLU A 1 81 ? 11.984 -4.689 -17.620 1.00 98.56 81 GLU A CA 1
ATOM 698 C C . GLU A 1 81 ? 12.317 -5.067 -16.171 1.00 98.56 81 GLU A C 1
ATOM 700 O O . GLU A 1 81 ? 12.338 -6.253 -15.825 1.00 98.56 81 GLU A O 1
ATOM 705 N N . ALA A 1 82 ? 12.489 -4.065 -15.310 1.00 98.44 82 ALA A N 1
ATOM 706 C CA . ALA A 1 82 ? 12.706 -4.244 -13.885 1.00 98.44 82 ALA A CA 1
ATOM 707 C C . ALA A 1 82 ? 11.558 -5.023 -13.232 1.00 98.44 82 ALA A C 1
ATOM 709 O O . ALA A 1 82 ? 11.814 -5.980 -12.498 1.00 98.44 82 ALA A O 1
ATOM 710 N N . LEU A 1 83 ? 10.301 -4.691 -13.556 1.00 98.69 83 LEU A N 1
ATOM 711 C CA . LEU A 1 83 ? 9.140 -5.427 -13.052 1.00 98.69 83 LEU A CA 1
ATOM 712 C C . LEU A 1 83 ? 9.184 -6.901 -13.470 1.00 98.69 83 LEU A C 1
ATOM 714 O O . LEU A 1 83 ? 9.055 -7.779 -12.618 1.00 98.69 83 LEU A O 1
ATOM 718 N N . ARG A 1 84 ? 9.431 -7.194 -14.755 1.00 98.69 84 ARG A N 1
ATOM 719 C CA . ARG A 1 84 ? 9.552 -8.582 -15.241 1.00 98.69 84 ARG A CA 1
ATOM 720 C C . ARG A 1 84 ? 10.656 -9.344 -14.512 1.00 98.69 84 ARG A C 1
ATOM 722 O O . ARG A 1 84 ? 10.465 -10.505 -14.161 1.00 98.69 84 ARG A O 1
ATOM 729 N N . LYS A 1 85 ? 11.809 -8.707 -14.280 1.00 98.19 85 LYS A N 1
ATOM 730 C CA . LYS A 1 85 ? 12.927 -9.314 -13.546 1.00 98.19 85 LYS A CA 1
ATOM 731 C C . LYS A 1 85 ? 12.527 -9.665 -12.113 1.00 98.19 85 LYS A C 1
ATOM 733 O O . LYS A 1 85 ? 12.749 -10.796 -11.694 1.00 98.19 85 LYS A O 1
ATOM 738 N N . VAL A 1 86 ? 11.904 -8.730 -11.396 1.00 98.12 86 VAL A N 1
ATOM 739 C CA . VAL A 1 86 ? 11.464 -8.937 -10.009 1.00 98.12 86 VAL A CA 1
ATOM 740 C C . VAL A 1 86 ? 10.423 -10.053 -9.916 1.00 98.12 86 VAL A C 1
ATOM 742 O O . VAL A 1 86 ? 10.555 -10.939 -9.078 1.00 98.12 86 VAL A O 1
ATOM 745 N N . LEU A 1 87 ? 9.409 -10.057 -10.786 1.00 98.06 87 LEU A N 1
ATOM 746 C CA . LEU A 1 87 ? 8.319 -11.036 -10.712 1.00 98.06 87 LEU A CA 1
ATOM 747 C C . LEU A 1 87 ? 8.764 -12.471 -11.024 1.00 98.06 87 LEU A C 1
ATOM 749 O O . LEU A 1 87 ? 8.219 -13.405 -10.448 1.00 98.06 87 LEU A O 1
ATOM 753 N N . ARG A 1 88 ? 9.806 -12.663 -11.844 1.00 96.94 88 ARG A N 1
ATOM 754 C CA . ARG A 1 88 ? 10.397 -13.997 -12.068 1.00 96.94 88 ARG A CA 1
ATOM 755 C C . ARG A 1 88 ? 10.995 -14.605 -10.800 1.00 96.94 88 ARG A C 1
ATOM 757 O O . ARG A 1 88 ? 10.965 -15.820 -10.645 1.00 96.94 88 ARG A O 1
ATOM 764 N N . GLU A 1 89 ? 11.540 -13.777 -9.912 1.00 96.31 89 GLU A N 1
ATOM 765 C CA . GLU A 1 89 ? 12.075 -14.217 -8.615 1.00 96.31 89 GLU A CA 1
ATOM 766 C C . GLU A 1 89 ? 11.001 -14.201 -7.514 1.00 96.31 89 GLU A C 1
ATOM 768 O O . GLU A 1 89 ? 11.131 -14.893 -6.505 1.00 96.31 89 GLU A O 1
ATOM 773 N N . HIS A 1 90 ? 9.916 -13.448 -7.722 1.00 96.69 90 HIS A N 1
ATOM 774 C CA . HIS A 1 90 ? 8.823 -13.260 -6.771 1.00 96.69 90 HIS A CA 1
ATOM 775 C C . HIS A 1 90 ? 7.435 -13.432 -7.415 1.00 96.69 90 HIS A C 1
ATOM 777 O O . HIS A 1 90 ? 6.642 -12.485 -7.410 1.00 96.69 90 HIS A O 1
ATOM 783 N N . PRO A 1 91 ? 7.081 -14.628 -7.919 1.00 96.06 91 PRO A N 1
ATOM 784 C CA . PRO A 1 91 ? 5.791 -14.835 -8.579 1.00 96.06 91 PRO A CA 1
ATOM 785 C C . PRO A 1 91 ? 4.608 -14.596 -7.627 1.00 96.06 91 PRO A C 1
ATOM 787 O O . PRO A 1 91 ? 3.596 -14.033 -8.026 1.00 96.06 91 PRO A O 1
ATOM 790 N N . ALA A 1 92 ? 4.756 -14.884 -6.332 1.00 96.44 92 ALA A N 1
ATOM 791 C CA . ALA A 1 92 ? 3.718 -14.642 -5.325 1.00 96.44 92 ALA A CA 1
ATOM 792 C C . ALA A 1 92 ? 3.669 -13.191 -4.789 1.00 96.44 92 ALA A C 1
ATOM 794 O O . ALA A 1 92 ? 3.010 -12.923 -3.772 1.00 96.44 92 ALA A O 1
ATOM 795 N N . ALA A 1 93 ? 4.396 -12.252 -5.406 1.00 96.94 93 ALA A N 1
ATOM 796 C CA . ALA A 1 93 ? 4.412 -10.855 -4.986 1.00 96.94 93 ALA A CA 1
ATOM 797 C C . ALA A 1 93 ? 3.039 -10.191 -5.132 1.00 96.94 93 ALA A C 1
ATOM 799 O O . ALA A 1 93 ? 2.232 -10.537 -5.993 1.00 96.94 93 ALA A O 1
ATOM 800 N N . ARG A 1 94 ? 2.798 -9.173 -4.306 1.00 98.06 94 ARG A N 1
ATOM 801 C CA . ARG A 1 94 ? 1.739 -8.183 -4.540 1.00 98.06 94 ARG A CA 1
ATOM 802 C C . ARG A 1 94 ? 2.323 -7.002 -5.297 1.00 98.06 94 ARG A C 1
ATOM 804 O O . ARG A 1 94 ? 3.476 -6.651 -5.049 1.00 98.06 94 ARG A O 1
ATOM 811 N N . LEU A 1 95 ? 1.526 -6.369 -6.149 1.00 98.56 95 LEU A N 1
ATOM 812 C CA . LEU A 1 95 ? 1.927 -5.162 -6.863 1.00 98.56 95 LEU A CA 1
ATOM 813 C C . LEU A 1 95 ? 1.157 -3.944 -6.347 1.00 98.56 95 LEU A C 1
ATOM 815 O O . LEU A 1 95 ? -0.070 -3.947 -6.257 1.00 98.56 95 LEU A O 1
ATOM 819 N N . THR A 1 96 ? 1.889 -2.882 -6.027 1.00 98.19 96 THR A N 1
ATOM 820 C CA . THR A 1 96 ? 1.340 -1.549 -5.775 1.00 98.19 96 THR A CA 1
ATOM 821 C C . THR A 1 96 ? 1.877 -0.587 -6.827 1.00 98.19 96 THR A C 1
ATOM 823 O O . THR A 1 96 ? 3.079 -0.337 -6.869 1.00 98.19 96 THR A O 1
ATOM 826 N N . ILE A 1 97 ? 0.994 -0.021 -7.643 1.00 98.19 97 ILE A N 1
ATOM 827 C CA . ILE A 1 97 ? 1.317 1.043 -8.596 1.00 98.19 97 ILE A CA 1
ATOM 828 C C . ILE A 1 97 ? 1.001 2.387 -7.933 1.00 98.19 97 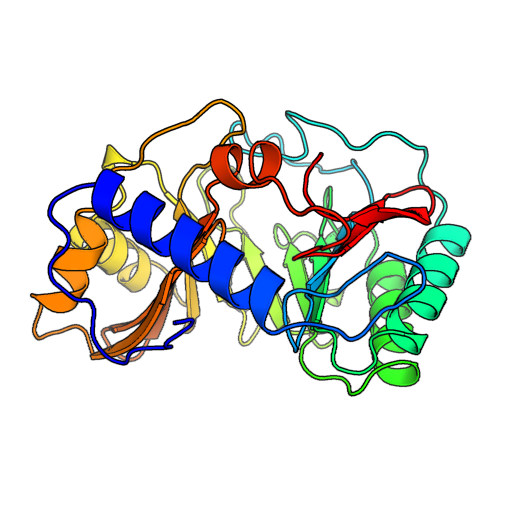ILE A C 1
ATOM 830 O O . ILE A 1 97 ? -0.107 2.612 -7.444 1.00 98.19 97 ILE A O 1
ATOM 834 N N . THR A 1 98 ? 2.000 3.260 -7.857 1.00 94.88 98 THR A N 1
ATOM 835 C CA . THR A 1 98 ? 1.933 4.568 -7.194 1.00 94.88 98 THR A CA 1
ATOM 836 C C . THR A 1 98 ? 2.9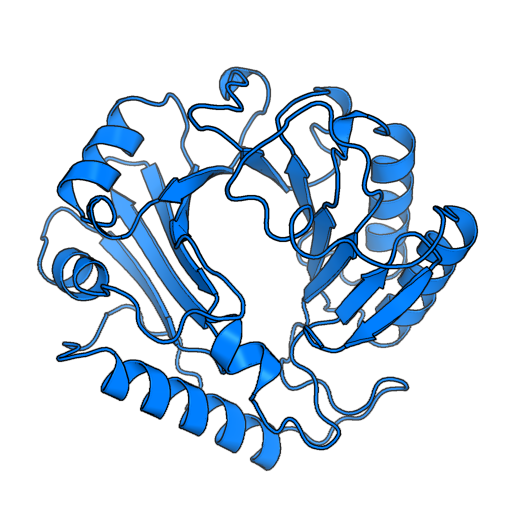64 5.514 -7.820 1.00 94.88 98 THR A C 1
ATOM 838 O O . THR A 1 98 ? 3.475 5.262 -8.910 1.00 94.88 98 THR A O 1
ATOM 841 N N . GLY A 1 99 ? 3.282 6.615 -7.148 1.00 87.62 99 GLY A N 1
ATOM 842 C CA . GLY A 1 99 ? 4.172 7.671 -7.623 1.00 87.62 99 GLY A CA 1
ATOM 843 C C . GLY A 1 99 ? 3.389 8.966 -7.689 1.00 87.62 99 GLY A C 1
ATOM 844 O O . GLY A 1 99 ? 2.452 9.110 -6.914 1.00 87.62 99 GLY A O 1
ATOM 845 N N . GLY A 1 100 ? 3.769 9.872 -8.585 1.00 89.75 100 GLY A N 1
ATOM 846 C CA . GLY A 1 100 ? 3.093 11.145 -8.810 1.00 89.75 100 GLY A CA 1
ATOM 847 C C . GLY A 1 100 ? 1.567 11.012 -8.906 1.00 89.75 100 GLY A C 1
ATOM 848 O O . GLY A 1 100 ? 0.871 11.056 -7.899 1.00 89.75 100 GLY A O 1
ATOM 849 N N . GLU A 1 101 ? 1.013 10.887 -10.103 1.00 95.12 101 GLU A N 1
ATOM 850 C CA . GLU A 1 101 ? -0.396 10.543 -10.280 1.00 95.12 101 GLU A CA 1
ATOM 851 C C . GLU A 1 101 ? -0.539 9.497 -11.390 1.00 95.12 101 GLU A C 1
ATOM 853 O O . GLU A 1 101 ? -0.429 9.850 -12.566 1.00 95.12 101 GLU A O 1
ATOM 858 N N . PRO A 1 102 ? -0.804 8.217 -11.056 1.00 96.56 102 PRO A N 1
ATOM 859 C CA . PRO A 1 102 ? -0.977 7.162 -12.057 1.00 96.56 102 PRO A CA 1
ATOM 860 C C . PRO A 1 102 ? -2.053 7.461 -13.106 1.00 96.56 102 PRO A C 1
ATOM 862 O O . PRO A 1 102 ? -1.902 7.082 -14.264 1.00 96.56 102 PRO A O 1
ATOM 865 N N . GLY A 1 103 ? -3.109 8.189 -12.736 1.00 96.69 103 GLY A N 1
ATOM 866 C CA . GLY A 1 103 ? -4.187 8.587 -13.639 1.00 96.69 103 GLY A CA 1
ATOM 867 C C . GLY A 1 103 ? -3.768 9.542 -14.758 1.00 96.69 103 GLY A C 1
ATOM 868 O O . GLY A 1 103 ? -4.542 9.718 -15.692 1.00 96.69 103 GLY A O 1
ATOM 869 N N . LEU A 1 104 ? -2.561 10.120 -14.714 1.00 96.56 104 LEU A N 1
ATOM 870 C CA . LEU A 1 104 ? -1.983 10.855 -15.846 1.00 96.56 104 LEU A CA 1
ATOM 871 C C . LEU A 1 104 ? -1.497 9.926 -16.973 1.00 96.56 104 LEU A C 1
ATOM 873 O O . LEU A 1 104 ? -1.356 10.374 -18.108 1.00 96.56 104 LEU A O 1
ATOM 877 N N . TYR A 1 105 ? -1.246 8.644 -16.677 1.00 96.94 105 TYR A N 1
ATOM 878 C CA . TYR A 1 105 ? -0.674 7.670 -17.618 1.00 96.94 105 TYR A CA 1
ATOM 879 C C . TYR A 1 105 ? -1.430 6.326 -17.602 1.00 96.94 105 TYR A C 1
ATOM 881 O O . TYR A 1 105 ? -0.825 5.282 -17.344 1.00 96.94 105 TYR A O 1
ATOM 889 N N . PRO A 1 106 ? -2.746 6.311 -17.875 1.00 97.50 106 PRO A N 1
ATOM 890 C CA . PRO A 1 106 ? -3.583 5.115 -17.741 1.00 97.50 106 PRO A CA 1
ATOM 891 C C . PRO A 1 106 ? -3.131 3.945 -18.629 1.00 97.50 106 PRO A C 1
ATOM 893 O O . PRO A 1 106 ? -3.089 2.810 -18.157 1.00 97.50 106 PRO A O 1
ATOM 896 N N . GLU A 1 107 ? -2.697 4.206 -19.868 1.00 98.19 107 GLU A N 1
ATOM 897 C CA . GLU A 1 107 ? -2.146 3.156 -20.740 1.00 98.19 107 GLU A CA 1
ATOM 898 C C . GLU A 1 107 ? -0.874 2.535 -20.155 1.00 98.19 107 GLU A C 1
ATOM 900 O O . GLU A 1 107 ? -0.702 1.320 -20.199 1.00 98.19 107 GLU A O 1
ATOM 905 N N . TYR A 1 108 ? -0.018 3.336 -19.516 1.00 97.75 108 TYR A N 1
ATOM 906 C CA . TYR A 1 108 ? 1.173 2.792 -18.875 1.00 97.75 108 TYR A CA 1
ATOM 907 C C . TYR A 1 108 ? 0.816 1.935 -17.646 1.00 97.75 108 TYR A C 1
ATOM 909 O O . TYR A 1 108 ? 1.378 0.856 -17.452 1.00 97.75 108 TYR A O 1
ATOM 917 N N . VAL A 1 109 ? -0.172 2.353 -16.843 1.00 98.50 109 VAL A N 1
ATOM 918 C CA . VAL A 1 109 ? -0.697 1.527 -15.737 1.00 98.50 109 VAL A CA 1
ATOM 919 C C . VAL A 1 109 ? -1.214 0.185 -16.251 1.00 98.50 109 VAL A C 1
ATOM 921 O O . VAL A 1 109 ? -0.925 -0.853 -15.653 1.00 98.50 109 VAL A O 1
ATOM 924 N N . LYS A 1 110 ? -1.953 0.193 -17.363 1.00 98.69 110 LYS A N 1
ATOM 925 C CA . LYS A 1 110 ? -2.485 -1.017 -17.994 1.00 98.69 110 LYS A CA 1
ATOM 926 C C . LYS A 1 110 ? -1.371 -1.967 -18.427 1.00 98.69 110 LYS A C 1
ATOM 928 O O . LYS A 1 110 ? -1.429 -3.144 -18.094 1.00 98.69 110 LYS A O 1
ATOM 933 N N . GLU A 1 111 ? -0.320 -1.461 -19.068 1.00 98.69 111 GLU A N 1
ATOM 934 C CA . GLU A 1 111 ? 0.837 -2.279 -19.452 1.00 98.69 111 GLU A CA 1
ATOM 935 C C . GLU A 1 111 ? 1.537 -2.915 -18.237 1.00 98.69 111 GLU A C 1
ATOM 937 O O . GLU A 1 111 ? 1.948 -4.075 -18.292 1.00 98.69 111 GLU A O 1
ATOM 942 N N . LEU A 1 112 ? 1.658 -2.190 -17.118 1.00 98.62 112 LEU A N 1
ATOM 943 C CA . LEU A 1 112 ? 2.203 -2.743 -15.871 1.00 98.62 112 LEU A CA 1
ATOM 944 C C . LEU A 1 112 ? 1.289 -3.822 -15.270 1.00 98.62 112 LEU A C 1
ATOM 946 O O . LEU A 1 112 ? 1.786 -4.830 -14.761 1.00 98.62 112 LEU A O 1
ATOM 950 N N . ALA A 1 113 ? -0.030 -3.632 -15.339 1.00 98.69 113 ALA A N 1
ATOM 951 C CA . ALA A 1 113 ? -1.007 -4.622 -14.895 1.00 98.69 113 ALA A CA 1
ATOM 952 C C . ALA A 1 113 ? -0.966 -5.897 -15.752 1.00 98.69 113 ALA A C 1
ATOM 954 O O . ALA A 1 113 ? -0.983 -7.002 -15.204 1.00 98.69 113 ALA A O 1
ATOM 955 N N . ASP A 1 114 ? -0.825 -5.754 -17.070 1.00 98.75 114 ASP A N 1
ATOM 956 C CA . ASP A 1 114 ? -0.669 -6.876 -17.996 1.00 98.75 114 ASP A CA 1
ATOM 957 C C . ASP A 1 114 ? 0.622 -7.660 -17.704 1.00 98.75 114 ASP A C 1
ATOM 959 O O . ASP A 1 114 ? 0.582 -8.886 -17.581 1.00 98.75 114 ASP A O 1
ATOM 963 N N . ILE A 1 115 ? 1.747 -6.968 -17.471 1.00 98.81 115 ILE A N 1
ATOM 964 C CA . ILE A 1 115 ? 3.004 -7.610 -17.047 1.00 98.81 115 ILE A CA 1
ATOM 965 C C . ILE A 1 115 ? 2.819 -8.358 -15.723 1.00 98.81 115 ILE A C 1
ATOM 967 O O . ILE A 1 115 ? 3.284 -9.489 -15.586 1.00 98.81 115 ILE A O 1
ATOM 971 N N . TYR A 1 116 ? 2.149 -7.759 -14.738 1.00 98.69 116 TYR A N 1
ATOM 972 C CA . TYR A 1 116 ? 1.906 -8.428 -13.461 1.00 98.69 116 TYR A CA 1
ATOM 973 C C . TYR A 1 116 ? 1.099 -9.711 -13.638 1.00 98.69 116 TYR A C 1
ATOM 975 O O . TYR A 1 116 ? 1.456 -10.743 -13.074 1.00 98.69 116 TYR A O 1
ATOM 983 N N . LYS A 1 117 ? 0.052 -9.674 -14.461 1.00 98.31 117 LYS A N 1
ATOM 984 C CA . LYS A 1 117 ? -0.781 -10.840 -14.753 1.00 98.31 117 LYS A CA 1
ATOM 985 C C . LYS A 1 117 ? -0.022 -11.944 -15.497 1.00 98.31 117 LYS A C 1
ATOM 987 O O . LYS A 1 117 ? -0.309 -13.115 -15.276 1.00 98.31 117 LYS A O 1
ATOM 992 N N . GLU A 1 118 ? 0.916 -11.586 -16.372 1.00 98.38 118 GLU A N 1
ATOM 993 C CA . GLU A 1 118 ? 1.710 -12.544 -17.154 1.00 98.38 118 GLU A CA 1
ATOM 994 C C . GLU A 1 118 ? 2.839 -13.194 -16.333 1.00 98.38 118 GLU A C 1
ATOM 996 O O . GLU A 1 118 ? 3.099 -14.385 -16.487 1.00 98.38 118 GLU A O 1
ATOM 1001 N N . TYR A 1 119 ? 3.509 -12.433 -15.460 1.00 98.25 119 TYR A N 1
ATOM 1002 C CA . TYR A 1 119 ? 4.743 -12.867 -14.785 1.00 98.25 119 TYR A CA 1
ATOM 1003 C C . TYR A 1 119 ? 4.576 -13.215 -13.299 1.00 98.25 119 TYR A C 1
ATOM 1005 O O . TYR A 1 119 ? 5.571 -13.508 -12.639 1.00 98.25 119 TYR A O 1
ATOM 1013 N N . SER A 1 120 ? 3.359 -13.177 -12.752 1.00 97.56 120 SER A N 1
ATOM 1014 C CA . SER A 1 120 ? 3.095 -13.454 -11.335 1.00 97.56 120 SER A CA 1
ATOM 1015 C C . SER A 1 120 ? 1.903 -14.392 -11.135 1.00 97.56 120 SER A C 1
ATOM 1017 O O . SER A 1 120 ? 1.125 -14.647 -12.050 1.00 97.56 120 SER A O 1
ATOM 1019 N N . ASP A 1 121 ? 1.702 -14.831 -9.896 1.00 97.38 121 ASP A N 1
ATOM 1020 C CA . ASP A 1 121 ? 0.528 -15.589 -9.452 1.00 97.38 121 ASP A CA 1
ATOM 1021 C C . ASP A 1 121 ? -0.737 -14.710 -9.354 1.00 97.38 121 ASP A C 1
ATOM 1023 O O . ASP A 1 121 ? -1.783 -15.165 -8.886 1.00 97.38 121 ASP A O 1
ATOM 1027 N N . ASN A 1 122 ? -0.644 -13.431 -9.747 1.00 96.62 122 ASN A N 1
ATOM 1028 C CA . ASN A 1 122 ? -1.722 -12.447 -9.746 1.00 96.62 122 ASN A CA 1
ATOM 1029 C C . ASN A 1 122 ? -2.448 -12.358 -8.387 1.00 96.62 122 ASN A C 1
ATOM 1031 O O . ASN A 1 122 ? -3.676 -12.301 -8.308 1.00 96.62 122 ASN A O 1
ATOM 1035 N N . ILE A 1 123 ? -1.674 -12.376 -7.294 1.00 97.19 123 ILE A N 1
ATOM 1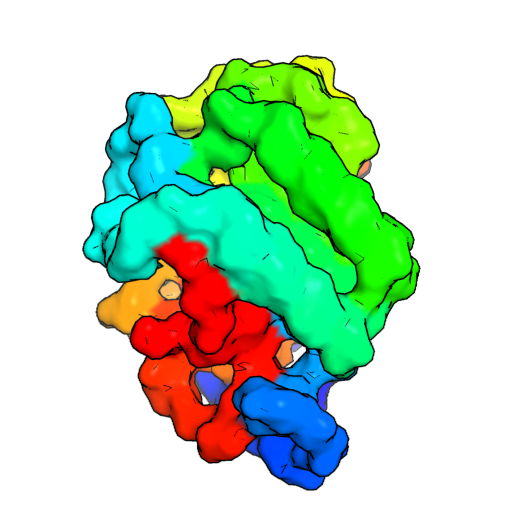036 C CA . ILE A 1 123 ? -2.192 -12.418 -5.919 1.00 97.19 123 ILE A CA 1
ATOM 1037 C C . ILE A 1 123 ? -3.020 -11.178 -5.585 1.00 97.19 123 ILE A C 1
ATOM 1039 O O . ILE A 1 123 ? -4.076 -11.298 -4.965 1.00 97.19 123 ILE A O 1
ATOM 1043 N N . PHE A 1 124 ? -2.490 -9.989 -5.886 1.00 97.88 124 PHE A N 1
ATOM 1044 C CA . PHE A 1 124 ? -3.158 -8.715 -5.638 1.00 97.88 124 PHE A CA 1
ATOM 1045 C C . PHE A 1 124 ? -2.408 -7.566 -6.320 1.00 97.88 124 PHE A C 1
ATOM 1047 O O . PHE A 1 124 ? -1.242 -7.316 -5.998 1.00 97.88 124 PHE A O 1
ATOM 1054 N N . LEU A 1 125 ? -3.106 -6.832 -7.187 1.00 98.44 125 LEU A N 1
ATOM 1055 C CA . LEU A 1 125 ? -2.652 -5.567 -7.759 1.00 98.44 125 LEU A CA 1
ATOM 1056 C C . LEU A 1 125 ? -3.480 -4.430 -7.167 1.00 98.44 125 LEU A C 1
ATOM 1058 O O . LEU A 1 125 ? -4.710 -4.489 -7.190 1.00 98.44 125 LEU A O 1
ATOM 1062 N N . SER A 1 126 ? -2.817 -3.384 -6.680 1.00 98.25 126 SER A N 1
ATOM 1063 C CA . SER A 1 126 ? -3.480 -2.141 -6.283 1.00 98.25 126 SER A CA 1
ATOM 1064 C C . SER A 1 126 ? -2.873 -0.909 -6.933 1.00 98.25 126 SER A C 1
ATOM 1066 O O . SER A 1 126 ? -1.673 -0.870 -7.201 1.00 98.25 126 SER A O 1
ATOM 1068 N N . ILE A 1 127 ? -3.711 0.100 -7.159 1.00 98.56 127 ILE A N 1
ATOM 1069 C CA . ILE A 1 127 ? -3.341 1.379 -7.764 1.00 98.56 127 ILE A CA 1
ATOM 1070 C C . ILE A 1 127 ? -3.711 2.486 -6.778 1.00 98.56 127 ILE A C 1
ATOM 1072 O O . ILE A 1 127 ? -4.876 2.626 -6.404 1.00 98.56 127 ILE A O 1
ATOM 1076 N N . ASN A 1 128 ? -2.723 3.262 -6.335 1.00 97.56 128 ASN A N 1
ATOM 1077 C CA . ASN A 1 128 ? -2.946 4.438 -5.497 1.00 97.56 128 ASN A CA 1
ATOM 1078 C C . ASN A 1 128 ? -3.113 5.662 -6.399 1.00 97.56 128 ASN A C 1
ATOM 1080 O O . ASN A 1 128 ? -2.187 6.012 -7.122 1.00 97.56 128 ASN A O 1
ATOM 1084 N N . THR A 1 129 ? -4.265 6.324 -6.352 1.00 97.25 129 THR A N 1
ATOM 1085 C CA . THR A 1 129 ? -4.574 7.457 -7.242 1.00 97.25 129 THR A CA 1
ATOM 1086 C C . THR A 1 129 ? -5.329 8.557 -6.500 1.00 97.25 129 THR A C 1
ATOM 1088 O O . THR A 1 129 ? -6.016 8.306 -5.507 1.00 97.25 129 THR A O 1
ATOM 1091 N N . SER A 1 130 ? -5.202 9.790 -6.981 1.00 95.94 130 SER A N 1
ATOM 1092 C CA . SER A 1 130 ? -6.051 10.934 -6.630 1.00 95.94 130 SER A CA 1
ATOM 1093 C C . SER A 1 130 ? -7.414 10.931 -7.331 1.00 95.94 130 SER A C 1
ATOM 1095 O O . SER A 1 130 ? -8.244 11.790 -7.047 1.00 95.94 130 SER A O 1
ATOM 1097 N N . GLY A 1 131 ? -7.648 9.978 -8.238 1.00 96.31 131 GLY A N 1
ATOM 1098 C CA . GLY A 1 131 ? -8.863 9.880 -9.040 1.00 96.31 131 GLY A CA 1
ATOM 1099 C C . GLY A 1 131 ? -8.838 10.731 -10.310 1.00 96.31 131 GLY A C 1
ATOM 1100 O O . GLY A 1 131 ? -9.897 11.101 -10.807 1.00 96.31 131 GLY A O 1
ATOM 1101 N N . TYR A 1 132 ? -7.650 11.050 -10.838 1.00 95.31 132 TYR A N 1
ATOM 1102 C CA . TYR A 1 132 ? -7.504 11.892 -12.031 1.00 95.31 132 TYR A CA 1
ATOM 1103 C C . TYR A 1 132 ? -8.136 11.274 -13.291 1.00 95.31 132 TYR A C 1
ATOM 1105 O O . TYR A 1 132 ? -8.716 11.990 -14.103 1.00 95.31 132 TYR A O 1
ATOM 1113 N N . SER A 1 133 ? -8.059 9.946 -13.445 1.00 96.56 133 SER A N 1
ATOM 1114 C CA . SER A 1 133 ? -8.642 9.226 -14.582 1.00 96.56 133 SER A CA 1
ATOM 1115 C C . SER A 1 133 ? -9.437 8.002 -14.137 1.00 96.56 133 SER A C 1
ATOM 1117 O O . SER A 1 133 ? -8.953 7.179 -13.358 1.00 96.56 133 SER A O 1
ATOM 1119 N N . LYS A 1 134 ? -10.650 7.859 -14.686 1.00 97.69 134 LYS A N 1
ATOM 1120 C CA . LYS A 1 134 ? -11.522 6.687 -14.496 1.00 97.69 134 LYS A CA 1
ATOM 1121 C C . LYS A 1 134 ? -11.094 5.489 -15.346 1.00 97.69 134 LYS A C 1
ATOM 1123 O O . LYS A 1 134 ? -11.576 4.386 -15.117 1.00 97.69 134 LYS A O 1
ATOM 1128 N N . GLU A 1 135 ? -10.180 5.680 -16.299 1.00 98.12 135 GLU A N 1
ATOM 1129 C CA . GLU A 1 135 ? -9.643 4.600 -17.144 1.00 98.12 135 GLU A CA 1
ATOM 1130 C C . GLU A 1 135 ? -8.841 3.570 -16.336 1.00 98.12 135 GLU A C 1
ATOM 1132 O O . GLU A 1 135 ? -8.597 2.463 -16.805 1.00 98.12 135 GLU A O 1
ATOM 1137 N N . LEU A 1 136 ? -8.483 3.902 -15.091 1.00 98.06 136 LEU A N 1
ATOM 1138 C CA . LEU A 1 136 ? -7.856 2.972 -14.154 1.00 98.06 136 LEU A CA 1
ATOM 1139 C C . LEU A 1 136 ? -8.815 1.880 -13.648 1.00 98.06 136 LEU A C 1
ATOM 1141 O O . LEU A 1 136 ? -8.360 0.852 -13.138 1.00 98.06 136 LEU A O 1
ATOM 1145 N N . ASN A 1 137 ? -10.131 2.088 -13.761 1.00 97.94 137 ASN A N 1
ATOM 1146 C CA . ASN A 1 137 ? -11.127 1.132 -13.289 1.00 97.94 137 ASN A CA 1
ATOM 1147 C C . ASN A 1 137 ? -10.968 -0.224 -13.988 1.00 97.94 137 ASN A C 1
ATOM 1149 O O . ASN A 1 137 ? -10.890 -0.315 -15.210 1.00 97.94 137 ASN A O 1
ATOM 1153 N N . GLY A 1 138 ? -10.949 -1.297 -13.195 1.00 96.81 138 GLY A N 1
ATOM 1154 C CA . GLY A 1 138 ? -10.809 -2.667 -13.693 1.00 96.81 138 GLY A CA 1
ATOM 1155 C C . GLY A 1 138 ? -9.371 -3.118 -13.978 1.00 96.81 138 GLY A C 1
ATOM 1156 O O . GLY A 1 138 ? -9.166 -4.310 -14.195 1.00 96.81 138 GLY A O 1
ATOM 1157 N N . LEU A 1 139 ? -8.371 -2.227 -13.919 1.00 97.88 139 LEU A N 1
ATOM 1158 C CA . LEU A 1 139 ? -6.955 -2.609 -14.057 1.00 97.88 139 LEU A CA 1
ATOM 1159 C C . LEU A 1 139 ? -6.389 -3.253 -12.779 1.00 97.88 139 LEU A C 1
ATOM 1161 O O . LEU A 1 139 ? -5.429 -4.018 -12.824 1.00 97.88 139 LEU A O 1
ATOM 1165 N N . GLY A 1 140 ? -6.991 -2.950 -11.631 1.00 97.50 140 GLY A N 1
ATOM 1166 C CA . GLY A 1 140 ? -6.650 -3.500 -10.326 1.00 97.50 140 GLY A CA 1
ATOM 1167 C C . GLY A 1 140 ? -7.490 -2.871 -9.223 1.00 97.50 140 GLY A C 1
ATOM 1168 O O . GLY A 1 140 ? -8.422 -2.113 -9.489 1.00 97.50 140 GLY A O 1
ATOM 1169 N N . HIS A 1 141 ? -7.150 -3.169 -7.971 1.00 98.44 141 HIS A N 1
ATOM 1170 C CA . HIS A 1 141 ? -7.850 -2.605 -6.820 1.00 98.44 141 HIS A CA 1
ATOM 1171 C C . HIS A 1 141 ? -7.498 -1.127 -6.626 1.00 98.44 141 HIS A C 1
ATOM 1173 O O . HIS A 1 141 ? -6.340 -0.787 -6.370 1.00 98.44 141 HIS A O 1
ATOM 1179 N N . ILE A 1 142 ? -8.487 -0.240 -6.698 1.00 98.56 142 ILE A N 1
ATOM 1180 C CA . ILE A 1 142 ? -8.266 1.201 -6.547 1.00 98.56 142 ILE A CA 1
ATOM 1181 C C . ILE A 1 142 ? -8.193 1.581 -5.062 1.00 98.56 142 ILE A C 1
ATOM 1183 O O . ILE A 1 142 ? -9.155 1.410 -4.313 1.00 98.56 142 ILE A O 1
ATOM 1187 N N . ASN A 1 143 ? -7.067 2.159 -4.638 1.00 98.25 143 ASN A N 1
ATOM 1188 C CA . ASN A 1 143 ? -6.970 2.934 -3.402 1.00 98.25 143 ASN A CA 1
ATOM 1189 C C . ASN A 1 143 ? -7.113 4.424 -3.764 1.00 98.25 143 ASN A C 1
ATOM 1191 O O . ASN A 1 143 ? -6.162 5.053 -4.238 1.00 98.25 143 ASN A O 1
ATOM 1195 N N . LEU A 1 144 ? -8.305 4.978 -3.554 1.00 98.25 144 LEU A N 1
ATOM 1196 C CA . LEU A 1 144 ? -8.665 6.336 -3.957 1.00 98.25 144 LEU A CA 1
ATOM 1197 C C . LEU A 1 144 ? -8.361 7.329 -2.835 1.00 98.25 144 LEU A C 1
ATOM 1199 O O . LEU A 1 144 ? -8.933 7.236 -1.752 1.00 98.25 144 LEU A O 1
ATOM 1203 N N . SER A 1 145 ? -7.481 8.295 -3.078 1.00 96.81 145 SER A N 1
ATOM 1204 C CA . SER A 1 145 ? -7.129 9.302 -2.074 1.00 96.81 145 SER A CA 1
ATOM 1205 C C . SER A 1 145 ? -8.249 10.331 -1.913 1.00 96.81 145 SER A C 1
ATOM 1207 O O . SER A 1 145 ? -8.590 11.007 -2.875 1.00 96.81 145 SER A O 1
ATOM 1209 N N . VAL A 1 146 ? -8.787 10.489 -0.699 1.00 96.50 146 VAL A N 1
ATOM 1210 C CA . VAL A 1 146 ? -9.829 11.485 -0.383 1.00 96.50 146 VAL A CA 1
ATOM 1211 C C . VAL A 1 146 ? -9.438 12.277 0.867 1.00 96.50 146 VAL A C 1
ATOM 1213 O O . VAL A 1 146 ? -9.357 11.738 1.972 1.00 96.50 146 VAL A O 1
ATOM 1216 N N . ASN A 1 147 ? -9.155 13.567 0.706 1.00 93.69 147 ASN A N 1
ATOM 1217 C CA . ASN A 1 147 ? -8.700 14.481 1.759 1.00 93.69 147 ASN A CA 1
ATOM 1218 C C . ASN A 1 147 ? -8.937 15.951 1.353 1.00 93.69 147 ASN A C 1
ATOM 1220 O O . ASN A 1 147 ? -9.558 16.237 0.331 1.00 93.69 147 ASN A O 1
ATOM 1224 N N . ASP A 1 148 ? -8.424 16.904 2.131 1.00 92.19 148 ASP A N 1
ATOM 1225 C CA . ASP A 1 148 ? -8.650 18.333 1.886 1.00 92.19 148 ASP A CA 1
ATOM 1226 C C . ASP A 1 148 ? -8.073 18.868 0.569 1.00 92.19 148 ASP A C 1
ATOM 1228 O O . ASP A 1 148 ? -8.590 19.852 0.037 1.00 92.19 148 ASP A O 1
ATOM 1232 N N . TYR A 1 149 ? -7.063 18.201 0.008 1.00 93.12 149 TYR A N 1
ATOM 1233 C CA . TYR A 1 149 ? -6.380 18.598 -1.227 1.00 93.12 149 TYR A CA 1
ATOM 1234 C C . TYR A 1 149 ? -6.838 17.792 -2.445 1.00 93.12 149 TYR A C 1
ATOM 1236 O O . TYR A 1 149 ? -6.651 18.229 -3.579 1.00 93.12 149 TYR A O 1
ATOM 1244 N N . VAL A 1 150 ? -7.424 16.616 -2.216 1.00 94.00 150 VAL A N 1
ATOM 1245 C CA . VAL A 1 150 ? -7.772 15.635 -3.247 1.00 94.00 150 VAL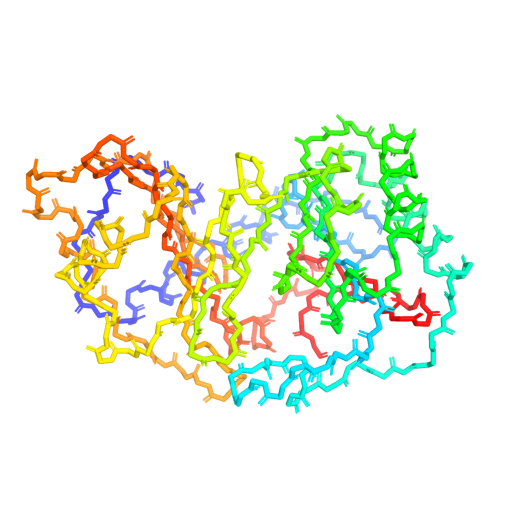 A CA 1
ATOM 1246 C C . VAL A 1 150 ? -9.177 15.117 -2.967 1.00 94.00 150 VAL A C 1
ATOM 1248 O O . VAL A 1 150 ? -9.389 14.413 -1.984 1.00 94.00 150 VAL A O 1
ATOM 1251 N N . LYS A 1 151 ? -10.149 15.500 -3.802 1.00 94.69 151 LYS A N 1
ATOM 1252 C CA . LYS A 1 151 ? -11.586 15.256 -3.564 1.00 94.69 151 LYS A CA 1
ATOM 1253 C C . LYS A 1 151 ? -12.275 14.596 -4.768 1.00 94.69 151 LYS A C 1
ATOM 1255 O O . LYS A 1 151 ? -13.204 15.186 -5.320 1.00 94.69 151 LYS A O 1
ATOM 1260 N N . PRO A 1 152 ? -11.816 13.419 -5.224 1.00 96.31 152 PRO A N 1
ATOM 1261 C CA . PRO A 1 152 ? -12.529 12.663 -6.245 1.00 96.31 152 PRO A CA 1
ATOM 1262 C C . PRO A 1 152 ? -13.879 12.183 -5.699 1.00 96.31 152 PRO A C 1
ATOM 1264 O O . PRO A 1 152 ? -14.059 12.073 -4.484 1.00 96.31 152 PRO A O 1
ATOM 1267 N N . ASN A 1 153 ? -14.818 11.862 -6.591 1.00 96.19 153 ASN A N 1
ATOM 1268 C CA . ASN A 1 153 ? -16.057 11.191 -6.208 1.00 96.19 153 ASN A CA 1
ATOM 1269 C C . ASN A 1 153 ? -15.818 9.667 -6.136 1.00 96.19 153 ASN A C 1
ATOM 1271 O O . ASN A 1 153 ? -15.526 9.075 -7.174 1.00 96.19 153 ASN A O 1
ATOM 1275 N N . PRO A 1 154 ? -15.953 9.001 -4.971 1.00 96.81 154 PRO A N 1
ATOM 1276 C CA . PRO A 1 154 ? -15.779 7.550 -4.870 1.00 96.81 154 PRO A CA 1
ATOM 1277 C C . PRO A 1 154 ? -16.725 6.733 -5.756 1.00 96.81 154 PRO A C 1
ATOM 1279 O O . PRO A 1 154 ? -16.362 5.639 -6.172 1.00 96.81 154 PRO A O 1
ATOM 1282 N N . GLU A 1 155 ? -17.905 7.262 -6.097 1.00 95.75 155 GLU A N 1
ATOM 1283 C CA . GLU A 1 155 ? -18.864 6.580 -6.984 1.00 95.75 155 GLU A CA 1
ATOM 1284 C C . GLU A 1 155 ? -18.325 6.384 -8.408 1.00 95.75 155 GLU A C 1
ATOM 1286 O O . GLU A 1 155 ? -18.760 5.482 -9.121 1.00 95.75 155 GLU A O 1
ATOM 1291 N N . ASP A 1 156 ? -17.338 7.189 -8.809 1.00 97.31 156 ASP A N 1
ATOM 1292 C CA . ASP A 1 156 ? -16.660 7.055 -10.097 1.00 97.31 156 ASP A CA 1
ATOM 1293 C C . ASP A 1 156 ? -15.646 5.900 -10.130 1.00 97.31 156 ASP A C 1
ATOM 1295 O O . ASP A 1 156 ? -15.129 5.566 -11.199 1.00 97.31 156 ASP A O 1
ATOM 1299 N N . PHE A 1 157 ? -15.367 5.290 -8.973 1.00 97.56 157 PHE A N 1
ATOM 1300 C CA . PHE A 1 157 ? -14.399 4.213 -8.785 1.00 97.56 157 PHE A CA 1
ATOM 1301 C C . PHE A 1 157 ? -15.057 3.052 -8.020 1.00 97.56 157 PHE A C 1
ATOM 1303 O O . PHE A 1 157 ? -14.910 2.952 -6.796 1.00 97.56 157 PHE A O 1
ATOM 1310 N N . PRO A 1 158 ? -15.805 2.175 -8.717 1.00 95.12 158 PRO A N 1
ATOM 1311 C CA . PRO A 1 158 ? -16.507 1.054 -8.100 1.00 95.12 158 PRO A CA 1
ATOM 1312 C C . PRO A 1 158 ? -15.568 0.184 -7.261 1.00 95.12 158 PRO A C 1
ATOM 1314 O O . PRO A 1 158 ? -14.428 -0.064 -7.650 1.00 95.12 158 PRO A O 1
ATOM 1317 N N . ASP A 1 159 ? -16.052 -0.259 -6.101 1.00 95.06 159 ASP A N 1
ATOM 1318 C CA . ASP A 1 159 ? -15.325 -1.111 -5.149 1.00 95.06 159 ASP A CA 1
ATOM 1319 C C . ASP A 1 159 ? -13.984 -0.548 -4.641 1.00 95.06 159 ASP A C 1
ATOM 1321 O O . ASP A 1 159 ? -13.187 -1.263 -4.022 1.00 95.06 159 ASP A O 1
ATOM 1325 N N . CYS A 1 160 ? -13.727 0.750 -4.846 1.00 97.94 160 CYS A N 1
ATOM 1326 C CA . CYS A 1 160 ? -12.506 1.369 -4.357 1.00 97.94 160 CYS A CA 1
ATOM 1327 C C . CYS A 1 160 ? -12.423 1.336 -2.826 1.00 97.94 160 CYS A C 1
ATOM 1329 O O . CYS A 1 160 ? -13.411 1.321 -2.086 1.00 97.94 160 CYS A O 1
ATOM 1331 N N . THR A 1 161 ? -11.191 1.367 -2.332 1.00 98.56 161 THR A N 1
ATOM 1332 C CA . THR A 1 161 ? -10.910 1.714 -0.944 1.00 98.56 161 THR A CA 1
ATOM 1333 C C . THR A 1 161 ? -10.624 3.201 -0.861 1.00 98.56 161 THR A C 1
ATOM 1335 O O . THR A 1 161 ? -9.601 3.663 -1.367 1.00 98.56 161 THR A O 1
ATOM 1338 N N . VAL A 1 162 ? -11.494 3.944 -0.179 1.00 98.56 162 VAL A N 1
ATOM 1339 C CA . VAL A 1 162 ? -11.244 5.346 0.150 1.00 98.56 162 VAL A CA 1
ATOM 1340 C C . VAL A 1 162 ? -10.098 5.412 1.147 1.00 98.56 162 VAL A C 1
ATOM 1342 O O . VAL A 1 162 ? -10.167 4.878 2.252 1.00 98.56 162 VAL A O 1
ATOM 1345 N N . GLN A 1 163 ? -9.020 6.061 0.747 1.00 97.19 163 GLN A N 1
ATOM 1346 C CA . GLN A 1 163 ? -7.798 6.176 1.510 1.00 97.19 163 GLN A CA 1
ATOM 1347 C C . GLN A 1 163 ? -7.574 7.618 1.943 1.00 97.19 163 GLN A C 1
ATOM 1349 O O . GLN A 1 163 ? -7.666 8.546 1.142 1.00 97.19 163 GLN A O 1
ATOM 1354 N N . THR A 1 164 ? -7.204 7.803 3.205 1.00 95.94 164 THR A N 1
ATOM 1355 C CA . THR A 1 164 ? -6.869 9.125 3.723 1.00 95.94 164 THR A CA 1
ATOM 1356 C C . THR A 1 164 ? -5.754 9.059 4.755 1.00 95.94 164 THR A C 1
ATOM 1358 O O . THR A 1 164 ? -5.531 8.023 5.389 1.00 95.94 164 THR A O 1
ATOM 1361 N N . ILE A 1 165 ? -5.029 10.167 4.881 1.00 94.00 165 ILE A N 1
ATOM 1362 C CA . ILE A 1 165 ? -4.031 10.372 5.927 1.00 94.00 165 ILE A CA 1
ATOM 1363 C C . ILE A 1 165 ? -4.727 11.075 7.084 1.00 94.00 165 ILE A C 1
ATOM 1365 O O . ILE A 1 165 ? -5.488 12.014 6.868 1.00 94.00 165 ILE A O 1
ATOM 1369 N N . VAL A 1 166 ? -4.451 10.624 8.300 1.00 93.25 166 VAL A N 1
ATOM 1370 C CA . VAL A 1 166 ? -5.015 11.189 9.522 1.00 93.25 166 VAL A CA 1
ATOM 1371 C C . VAL A 1 166 ? -3.871 11.723 10.376 1.00 93.25 166 VAL A C 1
ATOM 1373 O O . VAL A 1 166 ? -2.855 11.048 10.587 1.00 93.25 166 VAL A O 1
ATOM 1376 N N . HIS A 1 167 ? -4.032 12.960 10.836 1.00 90.69 167 HIS A N 1
ATOM 1377 C CA . HIS A 1 167 ? -3.146 13.577 11.815 1.00 90.69 167 HIS A CA 1
ATOM 1378 C C . HIS A 1 167 ? -3.276 12.866 13.170 1.00 90.69 167 HIS A C 1
ATOM 1380 O O . HIS A 1 167 ? -4.256 12.171 13.420 1.00 90.69 167 HIS A O 1
ATOM 1386 N N . ASN A 1 168 ? -2.287 12.984 14.056 1.00 85.75 168 ASN A N 1
ATOM 1387 C CA . ASN A 1 168 ? -2.288 12.167 15.282 1.00 85.75 168 ASN A CA 1
ATOM 1388 C C . ASN A 1 168 ? -3.394 12.545 16.242 1.00 85.75 168 ASN A C 1
ATOM 1390 O O . ASN A 1 168 ? -3.998 11.677 16.857 1.00 85.75 168 ASN A O 1
ATOM 1394 N N . GLU A 1 169 ? -3.617 13.845 16.373 1.00 88.06 169 GLU A N 1
ATOM 1395 C CA . GLU A 1 169 ? -4.698 14.438 17.139 1.00 88.06 169 GLU A CA 1
ATOM 1396 C C . GLU A 1 169 ? -6.066 13.938 16.655 1.00 88.06 169 GLU A C 1
ATOM 1398 O O . GLU A 1 169 ? -6.987 13.774 17.455 1.00 88.06 169 GLU A O 1
ATOM 1403 N N . ASP A 1 170 ? -6.161 13.593 15.369 1.00 93.19 170 ASP A N 1
ATOM 1404 C CA . ASP A 1 170 ? -7.391 13.140 14.735 1.00 93.19 170 ASP A CA 1
ATOM 1405 C C . ASP A 1 170 ? -7.507 11.619 14.612 1.00 93.19 170 ASP A C 1
ATOM 1407 O O . ASP A 1 170 ? -8.581 11.123 14.264 1.00 93.19 170 ASP A O 1
ATOM 1411 N N . MET A 1 171 ? -6.436 10.872 14.896 1.00 95.00 171 MET A N 1
ATOM 1412 C CA . MET A 1 171 ? -6.413 9.414 14.826 1.00 95.00 171 MET A CA 1
ATOM 1413 C C . MET A 1 171 ? -7.063 8.814 16.078 1.00 95.00 171 MET A C 1
ATOM 1415 O O . MET A 1 171 ? -6.398 8.256 16.946 1.00 95.00 171 MET A O 1
ATOM 1419 N N . ASN A 1 172 ? -8.385 8.953 16.159 1.00 96.62 172 ASN A N 1
ATOM 1420 C CA . ASN A 1 172 ? -9.244 8.398 17.202 1.00 96.62 172 ASN A CA 1
ATOM 1421 C C . ASN A 1 172 ? -10.530 7.821 16.584 1.00 96.62 172 ASN A C 1
ATOM 1423 O O . ASN A 1 172 ? -10.916 8.148 15.455 1.00 96.62 172 ASN A O 1
ATOM 1427 N N . LEU A 1 173 ? -11.209 6.947 17.324 1.00 9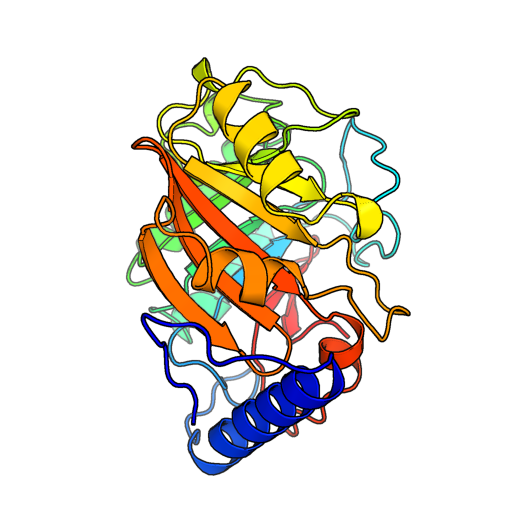7.50 173 LEU A N 1
ATOM 1428 C CA . LEU A 1 173 ? -12.295 6.126 16.805 1.00 97.50 173 LEU A CA 1
ATOM 1429 C C . LEU A 1 173 ? -13.510 6.972 16.448 1.00 97.50 173 LEU A C 1
ATOM 1431 O O . LEU A 1 173 ? -14.185 6.696 15.456 1.00 97.50 173 LEU A O 1
ATOM 1435 N N . LYS A 1 174 ? -13.764 8.032 17.222 1.00 97.31 174 LYS A N 1
ATOM 1436 C CA . LYS A 1 174 ? -14.841 8.984 16.949 1.00 97.31 174 LYS A CA 1
ATOM 1437 C C . LYS A 1 174 ? -14.669 9.600 15.559 1.00 97.31 174 LYS A C 1
ATOM 1439 O O . LYS A 1 174 ? -15.580 9.505 14.738 1.00 97.31 174 LYS A O 1
ATOM 1444 N N . ASN A 1 175 ? -13.502 10.172 15.275 1.00 97.56 175 ASN A N 1
ATOM 1445 C CA . ASN A 1 175 ? -13.222 10.817 13.994 1.00 97.56 175 ASN A CA 1
ATOM 1446 C C . ASN A 1 175 ? -13.258 9.822 12.825 1.00 97.56 175 ASN A C 1
ATOM 1448 O O . ASN A 1 175 ? -13.817 10.129 11.771 1.00 97.56 175 ASN A O 1
ATOM 1452 N N . ILE A 1 176 ? -12.726 8.612 13.021 1.00 97.75 176 ILE A N 1
ATOM 1453 C CA . ILE A 1 176 ? -12.776 7.540 12.018 1.00 97.75 176 ILE A CA 1
ATOM 1454 C C . ILE A 1 176 ? -14.224 7.159 11.687 1.00 97.75 176 ILE A C 1
ATOM 1456 O O . ILE A 1 176 ? -14.600 7.150 10.513 1.00 97.75 176 ILE A O 1
ATOM 1460 N N . LYS A 1 177 ? -15.064 6.906 12.701 1.00 98.19 177 LYS A N 1
ATOM 1461 C CA . LYS A 1 177 ? -16.489 6.586 12.511 1.00 98.19 177 LYS A CA 1
ATOM 1462 C C . LYS A 1 177 ? -17.229 7.724 11.811 1.00 98.19 177 LYS A C 1
ATOM 1464 O O . LYS A 1 177 ? -17.980 7.482 10.866 1.00 98.19 177 LYS A O 1
ATOM 1469 N N . GLU A 1 178 ? -16.996 8.969 12.228 1.00 97.75 178 GLU A N 1
ATOM 1470 C CA . GLU A 1 178 ? -17.579 10.143 11.575 1.00 97.75 178 GLU A CA 1
ATOM 1471 C C . GLU A 1 178 ? -17.192 10.233 10.095 1.00 97.75 178 GLU A C 1
ATOM 1473 O O . GLU A 1 178 ? -18.054 10.493 9.254 1.00 97.75 178 GLU A O 1
ATOM 1478 N N . TYR A 1 179 ? -15.921 10.000 9.762 1.00 97.44 179 TYR A N 1
ATOM 1479 C CA . TYR A 1 179 ? -15.449 10.005 8.380 1.00 97.44 179 TYR A CA 1
ATOM 1480 C C . TYR A 1 179 ? -16.114 8.893 7.557 1.00 97.44 179 TYR A C 1
ATOM 1482 O O . TYR A 1 179 ? -16.650 9.155 6.479 1.00 97.44 179 TYR A O 1
ATOM 1490 N N . MET A 1 180 ? -16.153 7.663 8.085 1.00 97.94 180 MET A N 1
ATOM 1491 C CA . MET A 1 180 ? -16.808 6.526 7.427 1.00 97.94 180 MET A CA 1
ATOM 1492 C C . MET A 1 180 ? -18.292 6.791 7.168 1.00 97.94 180 MET A C 1
ATOM 1494 O O . MET A 1 180 ? -18.803 6.417 6.116 1.00 97.94 180 MET A O 1
ATOM 1498 N N . ASN A 1 181 ? -18.997 7.450 8.089 1.00 97.38 181 ASN A N 1
ATOM 1499 C CA . ASN A 1 181 ? -20.418 7.764 7.928 1.00 97.38 181 ASN A CA 1
ATOM 1500 C C . ASN A 1 181 ? -20.675 8.873 6.892 1.00 97.38 181 ASN A C 1
ATOM 1502 O O . ASN A 1 181 ? -21.705 8.841 6.223 1.00 97.38 181 ASN A O 1
ATOM 1506 N N . LYS A 1 182 ? -19.747 9.825 6.726 1.00 95.81 182 LYS A N 1
ATOM 1507 C CA . LYS A 1 182 ? -19.883 10.958 5.789 1.00 95.81 182 LYS A CA 1
ATOM 1508 C C . LYS A 1 182 ? -19.628 10.581 4.326 1.00 95.81 182 LYS A C 1
ATOM 1510 O O . LYS A 1 182 ? -20.148 11.246 3.435 1.00 95.81 182 LYS A O 1
ATOM 1515 N N . ILE A 1 183 ? -18.824 9.549 4.067 1.00 95.19 183 ILE A N 1
ATOM 1516 C CA . ILE A 1 183 ? -18.402 9.181 2.710 1.00 95.19 183 ILE A CA 1
ATOM 1517 C C . ILE A 1 183 ? -19.207 7.989 2.179 1.00 95.19 183 ILE A C 1
ATOM 1519 O O . ILE A 1 183 ? -19.316 6.942 2.831 1.00 95.19 183 ILE A O 1
ATOM 1523 N N . ASN A 1 184 ? -19.731 8.129 0.956 1.00 93.75 184 ASN A N 1
ATOM 1524 C CA . ASN A 1 184 ? -20.413 7.054 0.238 1.00 93.75 184 ASN A CA 1
ATOM 1525 C C . ASN A 1 184 ? -19.403 6.065 -0.376 1.00 93.75 184 ASN A C 1
ATOM 1527 O O . ASN A 1 184 ? -19.111 6.104 -1.566 1.00 93.75 184 ASN A O 1
ATOM 1531 N N . ALA A 1 185 ? -18.828 5.208 0.464 1.00 96.06 185 ALA A N 1
ATOM 1532 C CA . ALA A 1 185 ? -17.961 4.102 0.070 1.00 96.06 185 ALA A CA 1
ATOM 1533 C C . ALA A 1 185 ? -18.123 2.929 1.046 1.00 96.06 185 ALA A C 1
ATOM 1535 O O . ALA A 1 185 ? -18.603 3.110 2.170 1.00 96.06 185 ALA A O 1
ATOM 1536 N N . GLN A 1 186 ? -17.712 1.734 0.611 1.00 97.44 186 GLN A N 1
ATOM 1537 C CA . GLN A 1 186 ? -17.792 0.503 1.410 1.00 97.44 186 GLN A CA 1
ATOM 1538 C C . GLN A 1 186 ? -16.472 0.127 2.088 1.00 97.44 186 GLN A C 1
ATOM 1540 O O . GLN A 1 186 ? -16.491 -0.541 3.119 1.00 97.44 186 GLN A O 1
ATOM 1545 N N . SER A 1 187 ? -15.334 0.555 1.535 1.00 98.38 187 SER A N 1
ATOM 1546 C CA . SER A 1 187 ? -14.003 0.208 2.037 1.00 98.38 187 SER A CA 1
ATOM 1547 C C . SER A 1 187 ? -13.179 1.452 2.346 1.00 98.38 187 SER A C 1
ATOM 1549 O O . SER A 1 187 ? -13.136 2.385 1.545 1.00 98.38 187 SER A O 1
ATOM 1551 N N . PHE A 1 188 ? -12.485 1.443 3.484 1.00 98.69 188 PHE A N 1
ATOM 1552 C CA . PHE A 1 188 ? -11.708 2.574 3.989 1.00 98.69 188 PHE A CA 1
ATOM 1553 C C . PHE A 1 188 ? -10.287 2.177 4.390 1.00 98.69 188 PHE A C 1
ATOM 1555 O O . PHE A 1 188 ? -10.035 1.082 4.888 1.00 98.69 188 PHE A O 1
ATOM 1562 N N . SER A 1 189 ? -9.344 3.095 4.210 1.00 98.12 189 SER A N 1
ATOM 1563 C CA . SER A 1 189 ? -7.951 2.954 4.619 1.00 98.12 189 SER A CA 1
ATOM 1564 C C . SER A 1 189 ? -7.463 4.230 5.288 1.00 98.12 189 SER A C 1
ATOM 1566 O O . SER A 1 189 ? -7.070 5.180 4.612 1.00 98.12 189 SER A O 1
ATOM 1568 N N . PHE A 1 190 ? -7.397 4.210 6.611 1.00 97.94 190 PHE A N 1
ATOM 1569 C CA . PHE A 1 190 ? -6.846 5.286 7.422 1.00 97.94 190 PHE A CA 1
ATOM 1570 C C . PHE A 1 190 ? -5.355 5.054 7.625 1.00 97.94 190 PHE A C 1
ATOM 1572 O O . PHE A 1 190 ? -4.927 4.006 8.113 1.00 97.94 190 PHE A O 1
ATOM 1579 N N . ARG A 1 191 ? -4.546 6.021 7.207 1.00 96.12 191 ARG A N 1
ATOM 1580 C CA . ARG A 1 191 ? -3.093 5.958 7.330 1.00 96.12 191 ARG A CA 1
ATOM 1581 C C . ARG A 1 191 ? -2.621 7.014 8.307 1.00 96.12 191 ARG A C 1
ATOM 1583 O O . ARG A 1 191 ? -3.048 8.162 8.231 1.00 96.12 191 ARG A O 1
ATOM 1590 N N . PHE A 1 192 ? -1.723 6.635 9.202 1.00 94.94 192 PHE A N 1
ATOM 1591 C CA . PHE A 1 192 ? -1.025 7.618 10.019 1.00 94.94 192 PHE A CA 1
ATOM 1592 C C . PHE A 1 192 ? -0.205 8.560 9.135 1.00 94.94 192 PHE A C 1
ATOM 1594 O O . PHE A 1 192 ? 0.364 8.148 8.121 1.00 94.94 192 PHE A O 1
ATOM 1601 N N . LEU A 1 193 ? -0.117 9.824 9.547 1.00 91.50 193 LEU A N 1
ATOM 1602 C CA . LEU A 1 193 ? 0.851 10.758 8.988 1.00 91.50 193 LEU A CA 1
ATOM 1603 C C . LEU A 1 193 ? 2.269 10.387 9.452 1.00 91.50 193 LEU A C 1
ATOM 1605 O O . LEU A 1 193 ? 2.728 10.810 10.519 1.00 91.50 193 LEU A O 1
ATOM 1609 N N . SER A 1 194 ? 2.951 9.589 8.636 1.00 86.56 194 SER A N 1
ATOM 1610 C CA . SER A 1 194 ? 4.332 9.157 8.864 1.00 86.56 194 SER A CA 1
ATOM 1611 C C . SER A 1 194 ? 5.359 10.098 8.232 1.00 86.56 194 SER A C 1
ATOM 1613 O O . SER A 1 194 ? 5.094 10.758 7.225 1.00 86.56 194 SER A O 1
ATOM 1615 N N . SER A 1 195 ? 6.561 10.136 8.805 1.00 86.88 195 SER A N 1
ATOM 1616 C CA . SER A 1 195 ? 7.738 10.782 8.214 1.00 86.88 195 SER A CA 1
ATOM 1617 C C . SER A 1 195 ? 9.015 10.036 8.603 1.00 86.88 195 SER A C 1
ATOM 1619 O O . SER A 1 195 ? 8.994 9.216 9.518 1.00 86.88 195 SER A O 1
ATOM 1621 N N . LEU A 1 196 ? 10.118 10.322 7.903 1.00 86.12 196 LEU A N 1
ATOM 1622 C CA . LEU A 1 196 ? 11.420 9.690 8.153 1.00 86.12 196 LEU A CA 1
ATOM 1623 C C . LEU A 1 196 ? 12.024 10.075 9.512 1.00 86.12 196 LEU A C 1
ATOM 1625 O O . LEU A 1 196 ? 12.722 9.274 10.110 1.00 86.12 196 LEU A O 1
ATOM 1629 N N . GLU A 1 197 ? 11.718 11.276 10.007 1.00 87.94 197 GLU A N 1
ATOM 1630 C CA . GLU A 1 197 ? 12.267 11.824 11.262 1.00 87.94 197 GLU A CA 1
ATOM 1631 C C . GLU A 1 197 ? 11.389 11.535 12.482 1.00 87.94 197 GLU A C 1
ATOM 1633 O O . GLU A 1 197 ? 11.676 11.956 13.604 1.00 87.94 197 GLU A O 1
ATOM 1638 N N . ARG A 1 198 ? 10.233 10.909 12.264 1.00 88.75 198 ARG A N 1
ATOM 1639 C CA . ARG A 1 198 ? 9.241 10.751 13.310 1.00 88.75 198 ARG A CA 1
ATOM 1640 C C . ARG A 1 198 ? 9.398 9.426 14.028 1.00 88.75 198 ARG A C 1
ATOM 1642 O O . ARG A 1 198 ? 9.170 8.369 13.456 1.00 88.75 198 ARG A O 1
ATOM 1649 N N . HIS A 1 199 ? 9.646 9.549 15.321 1.00 87.06 199 HIS A N 1
ATOM 1650 C CA . HIS A 1 199 ? 9.892 8.433 16.213 1.00 87.06 199 HIS A CA 1
ATOM 1651 C C . HIS A 1 199 ? 8.612 7.794 16.763 1.00 87.06 199 HIS A C 1
ATOM 1653 O O . HIS A 1 199 ? 8.465 6.577 16.672 1.00 87.06 199 HIS A O 1
ATOM 1659 N N . ASP A 1 200 ? 7.699 8.588 17.328 1.00 91.06 200 ASP A N 1
ATOM 1660 C CA . ASP A 1 200 ? 6.584 8.053 18.118 1.00 91.06 200 ASP A CA 1
ATOM 1661 C C . ASP A 1 200 ? 5.219 8.492 17.574 1.00 91.06 200 ASP A C 1
ATOM 1663 O O . ASP A 1 200 ? 5.048 9.574 16.982 1.00 91.06 200 ASP A O 1
ATOM 1667 N N . TYR A 1 201 ? 4.220 7.635 17.793 1.00 93.00 201 TYR A N 1
ATOM 1668 C CA . TYR A 1 201 ? 2.856 7.812 17.309 1.00 93.00 201 TYR A CA 1
ATOM 1669 C C . TYR A 1 201 ? 1.845 7.636 18.435 1.00 93.00 201 TYR A C 1
ATOM 1671 O O . TYR A 1 201 ? 2.004 6.779 19.300 1.00 93.00 201 TYR A O 1
ATOM 1679 N N . ASN A 1 202 ? 0.781 8.444 18.406 1.00 92.88 202 ASN A N 1
ATOM 1680 C CA . ASN A 1 202 ? -0.356 8.238 19.290 1.00 92.88 202 ASN A CA 1
ATOM 1681 C C . ASN A 1 202 ? -1.139 7.018 18.796 1.00 92.88 202 ASN A C 1
ATOM 1683 O O . ASN A 1 202 ? -1.852 7.091 17.799 1.00 92.88 202 ASN A O 1
ATOM 1687 N N . ILE A 1 203 ? -0.972 5.897 19.483 1.00 93.94 203 ILE A N 1
ATOM 1688 C CA . ILE A 1 203 ? -1.561 4.605 19.127 1.00 93.94 203 ILE A CA 1
ATOM 1689 C C . ILE A 1 203 ? -2.830 4.276 19.922 1.00 93.94 203 ILE A C 1
ATOM 1691 O O . ILE A 1 203 ? -3.325 3.156 19.813 1.00 93.94 203 ILE A O 1
ATOM 1695 N N . ASN A 1 204 ? -3.386 5.230 20.678 1.00 95.56 204 ASN A N 1
ATOM 1696 C CA . ASN A 1 204 ? -4.568 5.009 21.522 1.00 95.56 204 ASN A CA 1
ATOM 1697 C C . ASN A 1 204 ? -5.754 4.433 20.741 1.00 95.56 204 ASN A C 1
ATOM 1699 O O . ASN A 1 204 ? -6.497 3.609 21.270 1.00 95.56 204 ASN A O 1
ATOM 1703 N N . ILE A 1 205 ? -5.868 4.775 19.454 1.00 97.12 205 ILE A N 1
ATOM 1704 C CA . ILE A 1 205 ? -6.864 4.203 18.548 1.00 97.12 205 ILE A CA 1
ATOM 1705 C C . ILE A 1 205 ? -6.883 2.668 18.538 1.00 97.12 205 ILE A C 1
ATOM 1707 O O . ILE A 1 205 ? -7.935 2.068 18.350 1.00 97.12 205 ILE A O 1
ATOM 1711 N N . LEU A 1 206 ? -5.743 2.004 18.735 1.00 97.31 206 LEU A N 1
ATOM 1712 C CA . LEU A 1 206 ? -5.683 0.544 18.736 1.00 97.31 206 LEU A CA 1
ATOM 1713 C C . LEU A 1 206 ? -6.429 -0.041 19.944 1.00 97.31 206 LEU A C 1
ATOM 1715 O O . LEU A 1 206 ? -7.183 -0.998 19.780 1.00 97.31 206 LEU A O 1
ATOM 1719 N N . ASN A 1 207 ? -6.283 0.573 21.121 1.00 97.69 207 ASN A N 1
ATOM 1720 C CA . ASN A 1 207 ? -7.052 0.202 22.311 1.00 97.69 207 ASN A CA 1
ATOM 1721 C C . ASN A 1 207 ? -8.531 0.582 22.142 1.00 97.69 207 ASN A C 1
ATOM 1723 O O . ASN A 1 207 ? -9.402 -0.245 22.393 1.00 97.69 207 ASN A O 1
ATOM 1727 N N . GLU A 1 208 ? -8.828 1.774 21.607 1.00 97.88 208 GLU A N 1
ATOM 1728 C CA . GLU A 1 208 ? -10.211 2.201 21.341 1.00 97.88 208 GLU A CA 1
ATOM 1729 C C . GLU A 1 208 ? -10.953 1.233 20.404 1.00 97.88 208 GLU A C 1
ATOM 1731 O O . GLU A 1 208 ? -12.132 0.958 20.615 1.00 97.88 208 GLU A O 1
ATOM 1736 N N . LEU A 1 209 ? -10.281 0.693 19.378 1.00 97.88 209 LEU A N 1
ATOM 1737 C CA . LEU A 1 209 ? -10.856 -0.327 18.494 1.00 97.88 209 LEU A CA 1
ATOM 1738 C C . LEU A 1 209 ? -11.189 -1.624 19.238 1.00 97.88 209 LEU A C 1
ATOM 1740 O O . LEU A 1 209 ? -12.204 -2.243 18.940 1.00 97.88 209 LEU A O 1
ATOM 1744 N N . GLN A 1 210 ? -10.332 -2.048 20.168 1.00 97.44 210 GLN A N 1
ATOM 1745 C CA . GLN A 1 210 ? -10.515 -3.283 20.931 1.00 97.44 210 GLN A CA 1
ATOM 1746 C C . GLN A 1 210 ? -11.617 -3.177 21.987 1.00 97.44 210 GLN A C 1
ATOM 1748 O O . GLN A 1 210 ? -12.280 -4.168 22.288 1.00 97.44 210 GLN A O 1
ATOM 1753 N N . GLU A 1 211 ? -11.767 -1.999 22.584 1.00 97.31 211 GLU A N 1
ATOM 1754 C CA . GLU A 1 211 ? -12.673 -1.745 23.706 1.00 97.31 211 GLU A CA 1
ATOM 1755 C C . GLU A 1 211 ? -14.092 -1.371 23.256 1.00 97.31 211 GLU A C 1
ATOM 1757 O O . GLU A 1 211 ? -14.991 -1.237 24.085 1.00 97.31 211 GLU A O 1
ATOM 1762 N N . ASN A 1 212 ? -14.313 -1.170 21.954 1.00 97.62 212 ASN A N 1
ATOM 1763 C CA . ASN A 1 212 ? -15.587 -0.699 21.432 1.00 97.62 212 ASN A CA 1
ATOM 1764 C C . ASN A 1 212 ? -16.444 -1.832 20.848 1.00 97.62 212 ASN A C 1
ATOM 1766 O O . ASN A 1 212 ? -16.142 -2.359 19.782 1.00 97.62 212 ASN A O 1
ATOM 1770 N N . ASP A 1 213 ? -17.584 -2.109 21.481 1.00 96.62 213 ASP A N 1
ATOM 1771 C CA . ASP A 1 213 ? -18.498 -3.198 21.097 1.00 96.62 213 ASP A CA 1
ATOM 1772 C C . ASP A 1 213 ? -19.163 -3.037 19.711 1.00 96.62 213 ASP A C 1
ATOM 1774 O O . ASP A 1 213 ? -19.750 -3.984 19.190 1.00 96.62 213 ASP A O 1
ATOM 1778 N N . GLU A 1 214 ? -19.099 -1.852 19.088 1.00 97.62 214 GLU A N 1
ATOM 1779 C CA . GLU A 1 214 ? -19.611 -1.637 17.722 1.00 97.62 214 GLU A CA 1
ATOM 1780 C C . GLU A 1 214 ? -18.593 -2.020 16.635 1.00 97.62 214 GLU A C 1
ATOM 1782 O O . GLU A 1 214 ? -18.904 -1.939 15.441 1.00 97.62 214 GLU A O 1
ATOM 1787 N N . ILE A 1 215 ? -17.363 -2.356 17.030 1.00 98.12 215 ILE A N 1
ATOM 1788 C CA . ILE A 1 215 ? -16.261 -2.682 16.132 1.00 98.12 215 ILE A CA 1
ATOM 1789 C C . ILE A 1 215 ? -16.103 -4.195 16.047 1.00 98.12 215 ILE A C 1
ATOM 1791 O O . ILE A 1 215 ? -15.811 -4.876 17.025 1.00 98.12 215 ILE A O 1
ATOM 1795 N N . ASP A 1 216 ? -16.235 -4.720 14.833 1.00 97.81 216 ASP A N 1
ATOM 1796 C CA . ASP A 1 216 ? -15.934 -6.116 14.525 1.00 97.81 216 ASP A CA 1
ATOM 1797 C C . ASP A 1 216 ? -14.491 -6.210 14.016 1.00 97.81 216 ASP A C 1
ATOM 1799 O O . ASP A 1 216 ? -14.203 -5.935 12.849 1.00 97.81 216 ASP A O 1
ATOM 1803 N N . LEU A 1 217 ? -13.559 -6.518 14.919 1.00 97.81 217 LEU A N 1
ATOM 1804 C CA . LEU A 1 217 ? -12.127 -6.584 14.635 1.00 97.81 217 LEU A CA 1
ATOM 1805 C C . LEU A 1 217 ? -11.746 -7.913 13.962 1.00 97.81 217 LEU A C 1
ATOM 1807 O O . LEU A 1 217 ? -12.041 -8.997 14.453 1.00 97.81 217 LEU A O 1
ATOM 1811 N N . HIS A 1 218 ? -11.035 -7.836 12.835 1.00 96.56 218 HIS A N 1
ATOM 1812 C CA . HIS A 1 218 ? -10.720 -9.007 12.001 1.00 96.56 218 HIS A CA 1
ATOM 1813 C C . HIS A 1 218 ? -9.253 -9.401 12.041 1.00 96.56 218 HIS A C 1
ATOM 1815 O O . HIS A 1 218 ? -8.906 -10.581 12.070 1.00 96.56 218 HIS A O 1
ATOM 1821 N N . THR A 1 219 ? -8.360 -8.422 11.944 1.00 96.69 219 THR A N 1
ATOM 1822 C CA . THR A 1 219 ? -6.920 -8.666 11.906 1.00 96.69 219 THR A CA 1
ATOM 1823 C C . THR A 1 219 ? -6.210 -7.552 12.637 1.00 96.69 219 THR A C 1
ATOM 1825 O O . THR A 1 219 ? -6.492 -6.387 12.400 1.00 96.69 219 THR A O 1
ATOM 1828 N N . PHE A 1 220 ? -5.236 -7.920 13.453 1.00 97.19 220 PHE A N 1
ATOM 1829 C CA . PHE A 1 220 ? -4.214 -7.060 14.008 1.00 97.19 220 PHE A CA 1
ATOM 1830 C C . PHE A 1 220 ? -2.846 -7.694 13.762 1.00 97.19 220 PHE A C 1
ATOM 1832 O O . PHE A 1 220 ? -2.669 -8.913 13.882 1.00 97.19 220 PHE A O 1
ATOM 1839 N N . ARG A 1 221 ? -1.875 -6.877 13.361 1.00 95.50 221 ARG A N 1
ATOM 1840 C CA . ARG A 1 221 ? -0.500 -7.304 13.129 1.00 95.50 221 ARG A CA 1
ATOM 1841 C C . ARG A 1 221 ? 0.456 -6.146 13.357 1.00 95.50 221 ARG A C 1
ATOM 1843 O O . ARG A 1 221 ? 0.293 -5.089 12.754 1.00 95.50 221 ARG A O 1
ATOM 1850 N N . VAL A 1 222 ? 1.513 -6.421 14.109 1.00 95.88 222 VAL A N 1
ATOM 1851 C CA . VAL A 1 222 ? 2.739 -5.623 14.107 1.00 95.88 222 VAL A CA 1
ATOM 1852 C C . VAL A 1 222 ? 3.764 -6.367 13.248 1.00 95.88 222 VAL A C 1
ATOM 1854 O O . VAL A 1 222 ? 4.008 -7.554 13.460 1.00 95.88 222 VAL A O 1
ATOM 1857 N N . GLY A 1 223 ? 4.236 -5.719 12.187 1.00 94.81 223 GLY A N 1
ATOM 1858 C CA . GLY A 1 223 ? 5.378 -6.153 11.385 1.00 94.81 223 GLY A CA 1
ATOM 1859 C C . GLY A 1 223 ? 6.667 -5.511 11.890 1.00 94.81 223 GLY A C 1
ATOM 1860 O O . GLY A 1 223 ? 6.665 -4.830 12.899 1.00 94.81 223 GLY A O 1
ATOM 1861 N N . ASP A 1 224 ? 7.752 -5.677 11.156 1.00 93.88 224 ASP A N 1
ATOM 1862 C CA . ASP A 1 224 ? 9.084 -5.124 11.430 1.00 93.88 224 ASP A CA 1
ATOM 1863 C C . ASP A 1 224 ? 9.192 -3.592 11.335 1.00 93.88 224 ASP A C 1
ATOM 1865 O O . ASP A 1 224 ? 10.116 -3.010 11.898 1.00 93.88 224 ASP A O 1
ATOM 1869 N N . PHE A 1 225 ? 8.269 -2.932 10.634 1.00 94.12 225 PHE A N 1
ATOM 1870 C CA . PHE A 1 225 ? 8.201 -1.465 10.552 1.00 94.12 225 PHE A CA 1
ATOM 1871 C C . PHE A 1 225 ? 6.766 -0.932 10.417 1.00 94.12 225 PHE A C 1
ATOM 1873 O O . PHE A 1 225 ? 6.557 0.239 10.117 1.00 94.12 225 PHE A O 1
ATOM 1880 N N . PHE A 1 226 ? 5.738 -1.771 10.578 1.00 94.75 226 PHE A N 1
ATOM 1881 C CA . PHE A 1 226 ? 4.352 -1.330 10.405 1.00 94.75 226 PHE A CA 1
ATOM 1882 C C . PHE A 1 226 ? 3.395 -1.921 11.433 1.00 94.75 226 PHE A C 1
ATOM 1884 O O . PHE A 1 226 ? 3.603 -3.019 11.943 1.00 94.75 226 PHE A O 1
ATOM 1891 N N . ILE A 1 227 ? 2.286 -1.223 11.657 1.00 95.50 227 ILE A N 1
ATOM 1892 C CA . ILE A 1 227 ? 1.102 -1.742 12.339 1.00 95.50 227 ILE A CA 1
ATOM 1893 C C . ILE A 1 227 ? -0.043 -1.786 11.337 1.00 95.50 227 ILE A C 1
ATOM 1895 O O . ILE A 1 227 ? -0.233 -0.866 10.539 1.00 95.50 227 ILE A O 1
ATOM 1899 N N . TYR A 1 228 ? -0.823 -2.854 11.390 1.00 94.56 228 TYR A N 1
ATOM 1900 C CA . TYR A 1 228 ? -1.982 -3.060 10.544 1.00 94.56 228 TYR A CA 1
ATOM 1901 C C . TYR A 1 228 ? -3.142 -3.611 11.369 1.00 94.56 228 TYR A C 1
ATOM 1903 O O . TYR A 1 228 ? -2.997 -4.657 12.003 1.00 94.56 228 TYR A O 1
ATOM 1911 N N . ALA A 1 229 ? -4.287 -2.932 11.322 1.00 97.56 229 ALA A N 1
ATOM 1912 C CA . ALA A 1 229 ? -5.542 -3.408 11.892 1.00 97.56 229 ALA A CA 1
ATOM 1913 C C . ALA A 1 229 ? -6.665 -3.333 10.849 1.00 97.56 229 ALA A C 1
ATOM 1915 O O . ALA A 1 229 ? -6.745 -2.345 10.121 1.00 97.56 229 ALA A O 1
ATOM 1916 N N . THR A 1 230 ? -7.534 -4.339 10.779 1.00 98.31 230 THR A N 1
ATOM 1917 C CA . THR A 1 230 ? -8.763 -4.318 9.968 1.00 98.31 230 THR A CA 1
ATOM 1918 C C . THR A 1 230 ? -9.971 -4.595 10.822 1.00 98.31 230 THR A C 1
ATOM 1920 O O . THR A 1 230 ? -9.936 -5.508 11.647 1.00 98.31 230 THR A O 1
ATOM 1923 N N . PHE A 1 231 ? -11.049 -3.880 10.552 1.00 98.50 231 PHE A N 1
ATOM 1924 C CA . PHE A 1 231 ? -12.298 -4.010 11.273 1.00 98.50 231 PHE A CA 1
ATOM 1925 C C . PHE A 1 231 ? -13.480 -3.648 10.381 1.00 98.50 231 PHE A C 1
ATOM 1927 O O . PHE A 1 231 ? -13.319 -2.988 9.352 1.00 98.50 231 PHE A O 1
ATOM 1934 N N . ASN A 1 232 ? -14.671 -4.052 10.800 1.00 98.50 232 ASN A N 1
ATOM 1935 C CA . ASN A 1 232 ? -15.918 -3.565 10.241 1.00 98.50 232 ASN A CA 1
ATOM 1936 C C . ASN A 1 232 ? -16.614 -2.626 11.228 1.00 98.50 232 ASN A C 1
ATOM 1938 O O . ASN A 1 232 ? -16.556 -2.813 12.443 1.00 98.50 232 ASN A O 1
ATOM 1942 N N . TYR A 1 233 ? -17.300 -1.629 10.681 1.00 98.38 233 TYR A N 1
ATOM 1943 C CA . TYR A 1 233 ? -18.178 -0.727 11.416 1.00 98.38 233 TYR A CA 1
ATOM 1944 C C . TYR A 1 233 ? -19.360 -0.352 10.524 1.00 98.38 233 TYR A C 1
ATOM 1946 O O . TYR A 1 233 ? -19.164 0.095 9.394 1.00 98.38 233 TYR A O 1
ATOM 1954 N N . ASN A 1 234 ? -20.586 -0.532 11.024 1.00 96.56 234 ASN A N 1
ATOM 1955 C CA . ASN A 1 234 ? -21.820 -0.155 10.324 1.00 96.56 234 ASN A CA 1
ATOM 1956 C C . ASN A 1 234 ? -21.899 -0.691 8.873 1.00 96.56 234 ASN A C 1
ATOM 1958 O O . ASN A 1 234 ? -22.183 0.044 7.928 1.00 96.56 234 ASN A O 1
ATOM 1962 N N . GLY A 1 235 ? -21.559 -1.972 8.688 1.00 96.69 235 GLY A N 1
ATOM 1963 C CA . GLY A 1 235 ? -21.556 -2.639 7.379 1.00 96.69 235 GLY A CA 1
ATOM 1964 C C . GLY A 1 235 ? -20.412 -2.244 6.435 1.00 96.69 235 GLY A C 1
ATOM 1965 O O . GLY A 1 235 ? -20.331 -2.791 5.341 1.00 96.69 235 GLY A O 1
ATOM 1966 N N . LYS A 1 236 ? -19.519 -1.336 6.847 1.00 98.25 236 LYS A N 1
ATOM 1967 C CA . LYS A 1 236 ? -18.362 -0.873 6.068 1.00 98.25 236 LYS A CA 1
ATOM 1968 C C . LYS A 1 236 ? -17.077 -1.514 6.577 1.00 98.25 236 LYS A C 1
ATOM 1970 O O . LYS A 1 236 ? -16.908 -1.687 7.784 1.00 98.25 236 LYS A O 1
ATOM 1975 N N . HIS A 1 237 ? -16.156 -1.807 5.666 1.00 98.44 237 HIS A N 1
ATOM 1976 C CA . HIS A 1 237 ? -14.840 -2.351 5.984 1.00 98.44 237 HIS A CA 1
ATOM 1977 C C . HIS A 1 237 ? -13.804 -1.236 6.103 1.00 98.44 237 HIS A C 1
ATOM 1979 O O . HIS A 1 237 ? -13.759 -0.323 5.278 1.00 98.44 237 HIS A O 1
ATOM 1985 N N . ALA A 1 238 ? -12.931 -1.313 7.097 1.00 98.44 238 ALA A N 1
ATOM 1986 C CA . ALA A 1 238 ? -11.875 -0.339 7.297 1.00 98.44 238 ALA A CA 1
ATOM 1987 C C . ALA A 1 238 ? -10.558 -0.997 7.694 1.00 98.44 238 ALA A C 1
ATOM 1989 O O . ALA A 1 238 ? -10.511 -2.046 8.340 1.00 98.44 238 ALA A O 1
ATOM 1990 N N . ARG A 1 239 ? -9.463 -0.327 7.335 1.00 97.94 239 ARG A N 1
ATOM 1991 C CA . ARG A 1 239 ? -8.127 -0.625 7.842 1.00 97.94 239 ARG A CA 1
ATOM 1992 C C . ARG A 1 239 ? -7.471 0.612 8.433 1.00 97.94 239 ARG A C 1
ATOM 1994 O O . ARG A 1 239 ? -7.598 1.701 7.876 1.00 97.94 239 ARG A O 1
ATOM 2001 N N . ILE A 1 240 ? -6.708 0.413 9.499 1.00 97.44 240 ILE A N 1
ATOM 2002 C CA . ILE A 1 240 ? -5.723 1.369 10.005 1.00 97.44 240 ILE A CA 1
ATOM 2003 C C . ILE A 1 240 ? -4.335 0.844 9.661 1.00 97.44 240 ILE A C 1
ATOM 2005 O O . ILE A 1 240 ? -4.041 -0.342 9.824 1.00 97.44 240 ILE A O 1
ATOM 2009 N N . THR A 1 241 ? -3.479 1.719 9.143 1.00 96.31 241 THR A N 1
ATOM 2010 C CA . THR A 1 241 ? -2.087 1.390 8.826 1.00 96.31 241 THR A CA 1
ATOM 2011 C C . THR A 1 241 ? -1.153 2.471 9.346 1.00 96.31 241 THR A C 1
ATOM 2013 O O . THR A 1 241 ? -1.256 3.632 8.948 1.00 96.31 241 THR A O 1
ATOM 2016 N N . LEU A 1 242 ? -0.212 2.070 10.196 1.00 95.19 242 LEU A N 1
ATOM 2017 C CA . LEU A 1 242 ? 0.954 2.867 10.561 1.00 95.19 242 LEU A CA 1
ATOM 2018 C C . LEU A 1 242 ? 2.166 2.285 9.844 1.00 95.19 242 LEU A C 1
ATOM 2020 O O . LEU A 1 242 ? 2.494 1.129 10.081 1.00 95.19 242 LEU A O 1
ATOM 2024 N N . GLY A 1 243 ? 2.820 3.063 8.985 1.00 93.94 243 GLY A N 1
ATOM 2025 C CA . GLY A 1 243 ? 4.173 2.752 8.524 1.00 93.94 243 GLY A CA 1
ATOM 2026 C C . GLY A 1 243 ? 5.163 3.564 9.345 1.00 93.94 243 GLY A C 1
ATOM 2027 O O . GLY A 1 243 ? 5.211 4.782 9.188 1.00 93.94 243 GLY A O 1
ATOM 2028 N N . ASP A 1 244 ? 5.914 2.927 10.231 1.00 94.19 244 ASP A N 1
ATOM 2029 C CA . ASP A 1 244 ? 6.998 3.572 10.964 1.00 94.19 244 ASP A CA 1
ATOM 2030 C C . ASP A 1 244 ? 8.219 3.671 10.045 1.00 94.19 244 ASP A C 1
ATOM 2032 O O . ASP A 1 244 ? 9.056 2.772 9.955 1.00 94.19 244 ASP A O 1
ATOM 2036 N N . MET A 1 245 ? 8.266 4.766 9.287 1.00 91.88 245 MET A N 1
ATOM 2037 C CA . MET A 1 245 ? 9.315 4.981 8.294 1.00 91.88 245 MET A CA 1
ATOM 2038 C C . MET A 1 245 ? 10.682 5.227 8.938 1.00 91.88 245 MET A C 1
ATOM 2040 O O . MET A 1 245 ? 11.692 4.895 8.325 1.00 91.88 245 MET A O 1
ATOM 2044 N N . TYR A 1 246 ? 10.714 5.766 10.162 1.00 92.19 246 TYR A N 1
ATOM 2045 C CA . TYR A 1 246 ? 11.945 5.877 10.940 1.00 92.19 246 TYR A CA 1
ATOM 2046 C C . TYR A 1 246 ? 12.487 4.480 11.261 1.00 92.19 246 TYR A C 1
ATOM 2048 O O . TYR A 1 246 ? 13.641 4.178 10.962 1.00 92.19 246 TYR A O 1
ATOM 2056 N N . GLN A 1 247 ? 11.644 3.589 11.795 1.00 92.44 247 GLN A N 1
ATOM 2057 C CA . GLN A 1 247 ? 12.036 2.202 12.050 1.00 92.44 247 GLN A CA 1
ATOM 2058 C C . GLN A 1 247 ? 12.485 1.507 10.761 1.00 92.44 247 GLN A C 1
ATOM 2060 O O . GLN A 1 247 ? 13.477 0.782 10.765 1.00 92.44 247 GLN A O 1
ATOM 2065 N N . GLN A 1 248 ? 11.792 1.752 9.645 1.00 91.44 248 GLN A N 1
ATOM 2066 C CA . GLN A 1 248 ? 12.145 1.149 8.366 1.00 91.44 248 GLN A CA 1
ATOM 2067 C C . GLN A 1 248 ? 13.555 1.529 7.899 1.00 91.44 248 GLN A C 1
ATOM 2069 O O . GLN A 1 248 ? 14.255 0.642 7.427 1.00 91.44 248 GLN A O 1
ATOM 2074 N N . THR A 1 249 ? 13.978 2.789 8.042 1.00 90.62 249 THR A N 1
ATOM 2075 C CA . THR A 1 249 ? 15.312 3.259 7.614 1.00 90.62 249 THR A CA 1
ATOM 2076 C C . THR A 1 249 ? 16.429 2.930 8.611 1.00 90.62 249 THR A C 1
ATOM 2078 O O . THR A 1 249 ? 17.603 3.001 8.256 1.00 90.62 249 THR A O 1
ATOM 2081 N N . HIS A 1 250 ? 16.086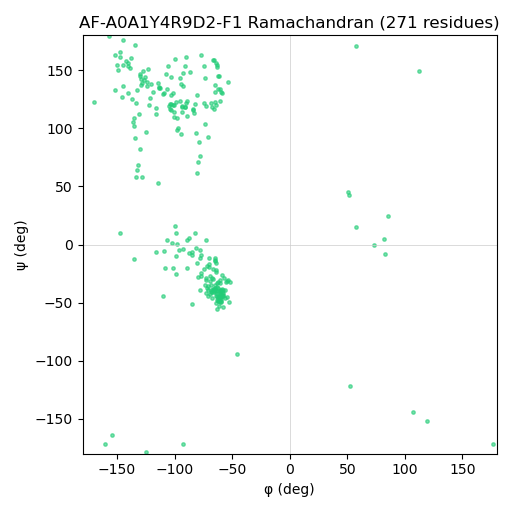 2.575 9.854 1.00 92.69 250 HIS A N 1
ATOM 2082 C CA . HIS A 1 250 ? 17.047 2.285 10.928 1.00 92.69 250 HIS A CA 1
ATOM 2083 C C . HIS A 1 250 ? 17.126 0.799 11.306 1.00 92.69 250 HIS A C 1
ATOM 2085 O O . HIS A 1 250 ? 17.957 0.413 12.130 1.00 92.69 250 HIS A O 1
ATOM 2091 N N . ASN A 1 251 ? 16.269 -0.042 10.727 1.00 94.00 251 ASN A N 1
ATOM 2092 C CA . ASN A 1 251 ? 16.346 -1.489 10.876 1.00 94.00 251 ASN A CA 1
ATOM 2093 C C . ASN A 1 251 ? 17.632 -2.029 10.236 1.00 94.00 251 ASN A C 1
ATOM 2095 O O . ASN A 1 251 ? 17.918 -1.759 9.070 1.00 94.00 251 ASN A O 1
ATOM 2099 N N . ASP A 1 252 ? 18.363 -2.863 10.976 1.00 94.75 252 ASP A N 1
ATOM 2100 C CA . ASP A 1 252 ? 19.424 -3.686 10.401 1.00 94.75 252 ASP A CA 1
ATOM 2101 C C . ASP A 1 252 ? 18.795 -4.927 9.768 1.00 94.75 252 ASP A C 1
ATOM 2103 O O . ASP A 1 252 ? 18.462 -5.903 10.442 1.00 94.75 252 ASP A O 1
ATOM 2107 N N . TYR A 1 253 ? 18.565 -4.852 8.461 1.00 94.75 253 TYR A N 1
ATOM 2108 C CA . TYR A 1 253 ? 18.029 -5.974 7.706 1.00 94.75 253 TYR A CA 1
ATOM 2109 C C . TYR A 1 253 ? 19.090 -7.006 7.319 1.00 94.75 253 TYR A C 1
ATOM 2111 O O . TYR A 1 253 ? 18.722 -8.021 6.730 1.00 94.75 253 TYR A O 1
ATOM 2119 N N . GLU A 1 254 ? 20.374 -6.789 7.622 1.00 94.25 254 GLU A N 1
ATOM 2120 C CA . GLU A 1 254 ? 21.481 -7.590 7.093 1.00 94.25 254 GLU A CA 1
ATOM 2121 C C . GLU A 1 254 ? 21.419 -7.684 5.547 1.00 94.25 254 GLU A C 1
ATOM 2123 O O . GLU A 1 254 ? 21.414 -6.676 4.844 1.00 94.25 254 GLU A O 1
ATOM 2128 N N . ASP A 1 255 ? 21.349 -8.902 4.999 1.00 93.50 255 ASP A N 1
ATOM 2129 C CA . ASP A 1 255 ? 21.115 -9.189 3.579 1.00 93.50 255 ASP A CA 1
ATOM 2130 C C . ASP A 1 255 ? 19.622 -9.269 3.206 1.00 93.50 255 ASP A C 1
ATOM 2132 O O . ASP A 1 255 ? 19.274 -9.684 2.098 1.00 93.50 255 ASP A O 1
ATOM 2136 N N . GLY A 1 256 ? 18.736 -8.961 4.149 1.00 96.06 256 GLY A N 1
ATOM 2137 C CA . GLY A 1 256 ? 17.298 -9.111 4.043 1.00 96.06 256 GLY A CA 1
ATOM 2138 C C . GLY A 1 256 ? 16.570 -7.888 3.489 1.00 96.06 256 GLY A C 1
ATOM 2139 O O . GLY A 1 256 ? 17.059 -6.760 3.501 1.00 96.06 256 GLY A O 1
ATOM 2140 N N . TYR A 1 257 ? 15.342 -8.107 3.029 1.00 95.56 257 TYR A N 1
ATOM 2141 C CA . TYR A 1 257 ? 14.438 -7.026 2.648 1.00 95.56 257 TYR A CA 1
ATOM 2142 C C . TYR A 1 257 ? 12.968 -7.364 2.874 1.00 95.56 257 TYR A C 1
ATOM 2144 O O . TYR A 1 257 ? 12.527 -8.514 2.757 1.00 95.56 257 TYR A O 1
ATOM 2152 N N . SER A 1 258 ? 12.192 -6.321 3.155 1.00 93.31 258 SER A N 1
ATOM 2153 C CA . SER A 1 258 ? 10.764 -6.410 3.471 1.00 93.31 258 SER A CA 1
ATOM 2154 C C . SER A 1 258 ? 9.863 -5.871 2.360 1.00 93.31 258 SER A C 1
ATOM 2156 O O . SER A 1 258 ? 8.691 -6.249 2.266 1.00 93.31 258 SER A O 1
ATOM 2158 N N . ASN A 1 259 ? 10.409 -5.047 1.469 1.00 93.44 259 ASN A N 1
ATOM 2159 C CA . ASN A 1 259 ? 9.728 -4.509 0.296 1.00 93.44 259 ASN A CA 1
ATOM 2160 C C . ASN A 1 259 ? 10.719 -4.251 -0.843 1.00 93.44 259 ASN A C 1
ATOM 2162 O O . ASN A 1 259 ? 11.900 -4.004 -0.608 1.00 93.44 259 ASN A O 1
ATOM 2166 N N . ILE A 1 260 ? 10.201 -4.278 -2.070 1.00 96.50 260 ILE A N 1
ATOM 2167 C CA . ILE A 1 260 ? 10.939 -3.941 -3.291 1.00 96.50 260 ILE A CA 1
ATOM 2168 C C . ILE A 1 260 ? 10.326 -2.668 -3.868 1.00 96.50 260 ILE A C 1
ATOM 2170 O O . ILE A 1 260 ? 9.100 -2.552 -3.931 1.00 96.50 260 ILE A O 1
ATOM 2174 N N . ILE A 1 261 ? 11.164 -1.728 -4.294 1.00 95.19 261 ILE A N 1
ATOM 2175 C CA . ILE A 1 261 ? 10.747 -0.469 -4.912 1.00 95.19 261 ILE A CA 1
ATOM 2176 C C . ILE A 1 261 ? 11.377 -0.392 -6.299 1.00 95.19 261 ILE A C 1
ATOM 2178 O O . ILE A 1 261 ? 12.589 -0.514 -6.443 1.00 95.19 261 ILE A O 1
ATOM 2182 N N . ILE A 1 262 ? 10.560 -0.181 -7.326 1.00 96.12 262 ILE A N 1
ATOM 2183 C CA . ILE A 1 262 ? 11.028 0.093 -8.683 1.00 96.12 262 ILE A CA 1
ATOM 2184 C C . ILE A 1 262 ? 10.849 1.587 -8.942 1.00 96.12 262 ILE A C 1
ATOM 2186 O O . ILE A 1 262 ? 9.732 2.112 -8.915 1.00 96.12 262 ILE A O 1
ATOM 2190 N N . HIS A 1 263 ? 11.972 2.262 -9.157 1.00 94.62 263 HIS A N 1
ATOM 2191 C CA . HIS A 1 263 ? 12.064 3.702 -9.360 1.00 94.62 263 HIS A CA 1
ATOM 2192 C C . HIS A 1 263 ? 11.631 4.098 -10.779 1.00 94.62 263 HIS A C 1
ATOM 2194 O O . HIS A 1 263 ? 11.596 3.235 -11.665 1.00 94.62 263 HIS A O 1
ATOM 2200 N N . PRO A 1 264 ? 11.333 5.390 -11.026 1.00 93.69 264 PRO A N 1
ATOM 2201 C CA . PRO A 1 264 ? 10.947 5.880 -12.351 1.00 93.69 264 PRO A CA 1
ATOM 2202 C C . PRO A 1 264 ? 11.929 5.531 -13.479 1.00 93.69 264 PRO A C 1
ATOM 2204 O O . PRO A 1 264 ? 11.499 5.352 -14.612 1.00 93.69 264 PRO A O 1
ATOM 2207 N N . ASP A 1 265 ? 13.225 5.408 -13.182 1.00 94.31 265 ASP A N 1
ATOM 2208 C CA . ASP A 1 265 ? 14.288 5.077 -14.144 1.00 94.31 265 ASP A CA 1
ATOM 2209 C C . ASP A 1 265 ? 14.539 3.564 -14.314 1.00 94.31 265 ASP A C 1
ATOM 2211 O O . ASP A 1 265 ? 15.461 3.153 -15.024 1.00 94.31 265 ASP A O 1
ATOM 2215 N N . GLY A 1 266 ? 13.738 2.729 -13.645 1.00 95.19 266 GLY A N 1
ATOM 2216 C CA . GLY A 1 266 ? 13.881 1.276 -13.612 1.00 95.19 266 GLY A CA 1
ATOM 2217 C C . GLY A 1 266 ? 14.907 0.752 -12.605 1.00 95.19 266 GLY A C 1
ATOM 2218 O O . GLY A 1 266 ? 15.125 -0.460 -12.550 1.00 95.19 266 GLY A O 1
ATOM 2219 N N . HIS A 1 267 ? 15.521 1.607 -11.781 1.00 95.38 267 HIS A N 1
ATOM 2220 C CA . HIS A 1 267 ? 16.335 1.137 -10.664 1.00 95.38 267 HIS A CA 1
ATOM 2221 C C . HIS A 1 267 ? 15.486 0.308 -9.685 1.00 95.38 267 HIS A C 1
ATOM 2223 O O . HIS A 1 267 ? 14.378 0.701 -9.314 1.00 95.38 267 HIS A O 1
ATOM 2229 N N . ILE A 1 268 ? 16.014 -0.846 -9.269 1.00 96.25 268 ILE A N 1
ATOM 2230 C CA . ILE A 1 268 ? 15.385 -1.726 -8.281 1.00 96.25 268 ILE A CA 1
ATOM 2231 C C . ILE A 1 268 ? 16.075 -1.490 -6.941 1.00 96.25 268 ILE A C 1
ATOM 2233 O O . ILE A 1 268 ? 17.230 -1.877 -6.762 1.00 96.25 268 ILE A O 1
ATOM 2237 N N . GLY A 1 269 ? 15.348 -0.873 -6.016 1.00 94.06 269 GLY A N 1
ATOM 2238 C CA . GLY A 1 269 ? 15.728 -0.720 -4.620 1.00 94.06 269 GLY A CA 1
ATOM 2239 C C . GLY A 1 269 ? 15.033 -1.747 -3.726 1.00 94.06 269 GLY A C 1
ATOM 2240 O O . GLY A 1 269 ? 13.990 -2.313 -4.072 1.00 94.06 269 GLY A O 1
ATOM 2241 N N . VAL A 1 270 ? 15.606 -1.962 -2.546 1.00 93.50 270 VAL A N 1
ATOM 2242 C CA . VAL A 1 270 ? 15.009 -2.754 -1.467 1.00 93.50 270 VAL A CA 1
ATOM 2243 C C . VAL A 1 270 ? 14.984 -1.939 -0.187 1.00 93.50 270 VAL A C 1
ATOM 2245 O O . VAL A 1 270 ? 15.940 -1.222 0.102 1.00 93.50 270 VAL A O 1
ATOM 2248 N N . ASN A 1 271 ? 13.896 -2.077 0.576 1.00 86.81 271 ASN A N 1
ATOM 2249 C CA . ASN A 1 271 ? 13.593 -1.232 1.735 1.00 86.81 271 ASN A CA 1
ATOM 2250 C C . ASN A 1 271 ? 13.528 0.268 1.362 1.00 86.81 271 ASN A C 1
ATOM 2252 O O . ASN A 1 271 ? 13.769 0.656 0.220 1.00 86.81 271 ASN A O 1
ATOM 2256 N N . TRP A 1 272 ? 13.087 1.121 2.285 1.00 75.94 272 TRP A N 1
ATOM 2257 C CA . TRP A 1 272 ? 13.224 2.570 2.110 1.00 75.94 272 TRP A CA 1
ATOM 2258 C C . TRP A 1 272 ? 14.573 2.973 2.700 1.00 75.94 272 TRP A C 1
ATOM 2260 O O . TRP A 1 272 ? 14.720 2.891 3.914 1.00 75.94 272 TRP A O 1
ATOM 2270 N N . ASN A 1 273 ? 15.521 3.362 1.843 1.00 62.56 273 ASN A N 1
ATOM 2271 C CA . ASN A 1 273 ? 16.885 3.784 2.181 1.00 62.56 273 ASN A CA 1
ATOM 2272 C C . ASN A 1 273 ? 17.264 5.056 1.412 1.00 62.56 273 ASN A C 1
ATOM 2274 O O . ASN A 1 273 ? 16.783 5.211 0.264 1.00 62.56 273 ASN A O 1
#

Radius of gyration: 18.26 Å; Cα contacts (8 Å, |Δi|>4): 556; chains: 1; bounding box: 43×38×48 Å

Foldseek 3Di:
DFDWDLFFDDDPFCVVLLVQLVVQLVVLVVPWDDADPLFTASDLAAEEEEAAEQAAPFDDPLDQCVVVPDDDDADLVLQLVLLLRVLQRHQNYEYEYHHHACQVPLVSLLSSLVSNVVRHPPNFYEYEHLPNHLSNAPSGAYAHEDDPGRHDQCVSHPQHAHEYEAEQVQLAPVNVVVVVVVHPHQHYEYEYSEHQPDDGGNPVRSVRLNPDPQWSWGTWGRHNFKTKTWIDHPNGIYMYIYGHNNSQVPDCSPSYARHWYQYSNNDIDGTDD

Sequence (273 aa):
MTRKMNFIPHIDDYEWIRNQMKEDLKYRLETRHERTSLGRPLYYRINVQIIMTQECPYHCPFCIERKNPMKGQIDIEKQKEALRKVLREHPAARLTITGGEPGLYPEYVKELADIYKEYSDNIFLSINTSGYSKELNGLGHINLSVNDYVKPNPEDFPDCTVQTIVHNEDMNLKNIKEYMNKINAQSFSFRFLSSLERHDYNINILNELQENDEIDLHTFRVGDFFIYATFNYNGKHARITLGDMYQQTHNDYEDGYSNIIIHPDGHIGVNWN